Protein AF-A0A140KZJ3-F1 (afdb_monomer)

Foldseek 3Di:
DKWKDDDDLVVDDPVLNVVLVVLVVVLVVPQPFDKDKDKDKAQDPCVVVLVVLLVVLVVCCVVPVVVSVVSVVVSVVVVVVCVVPRDIDIIMDMDTDDDLVVVVVVVVVPDDPPPVVCVVVVVPDDDPPDDPVRSVVSRVVSVVVSQVSNQVSCVVSVMHMDDDDPVRVVVVVVSVVVVVVVVVDDVVNCVVVCVPPPDPDDCVVVVVVVVVVVVVVVVVVVVVVVVVVVPPPPPVVVVVVVVVVVVVPPDDD

Secondary structure (DSSP, 8-state):
-EEEE---GGGS-HHHHHHHHHHHHHHHHT--SEEEEEEEEEE---HHHHHHHHHHHHHHHHH-HHHHHHHHHHHHHHHHHHHHHTPEEEEEEEEEE--HHHHHHHHHH---S-HHHHHHHTTT-S-----HHHHHHHHHHHHHHHHHHHHHHHHHTT-EEEEPPHHHHHHHHHHHHHHHHHHH--HHHHHHTTTT-SS---THHHHHHHHHHHHHHHHHHHHHHHHHTTSSTTTHHHHHHHHHHHTTSS---

pLDDT: mean 75.14, std 16.47, range [40.12, 95.06]

Solvent-accessible surface area (backbone atoms only — not comparable to full-atom values): 14775 Å² total; per-residue (Å²): 86,31,43,44,48,84,56,74,59,88,80,49,54,74,67,57,44,52,52,35,53,49,46,44,48,57,41,59,74,68,50,92,57,52,70,47,84,46,78,47,77,39,79,60,80,55,62,67,59,52,52,53,52,51,55,59,40,62,66,31,45,84,80,38,56,76,57,27,56,53,52,50,52,51,50,54,50,50,51,50,56,44,70,75,62,63,52,65,42,76,48,35,35,42,41,72,46,78,58,44,67,60,50,51,52,52,58,68,66,68,65,62,102,41,77,73,56,49,62,53,53,70,75,71,59,84,72,82,72,69,50,74,70,52,38,50,52,49,40,51,52,51,52,51,51,49,49,52,52,48,33,56,32,36,45,74,48,58,24,50,50,42,78,54,54,74,67,57,50,50,51,49,50,52,54,50,50,54,57,58,48,58,72,73,51,48,69,68,57,39,54,73,68,44,76,76,51,91,59,87,76,68,63,64,59,61,55,46,52,54,49,49,54,51,49,54,53,52,54,50,56,57,54,53,59,58,57,61,70,73,62,65,77,72,62,63,67,58,58,63,59,54,62,62,61,62,75,71,74,79,77,84,134

Sequence (253 aa):
MLEVIPTSLGLKNVNEQAIVWEEYRNTIDSINVDWSKIIQTRLMNISEHIEEQRRYIEELKEKHPKFYDFAKQTIDN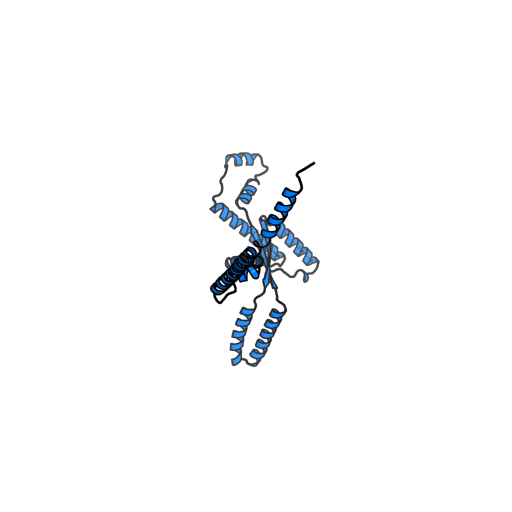LQNEYQEKGKRDRKYFIILKIDAEEYHALESNFNVDNPFVGAVASNIGKSNKLNDDELYNLAITELDNAQNLLIAGLQRCGIIARPCNKLEVLDYINNTINRDLAQIQSIDLMNKAGVFNFVPVSQTVDLFLAKEIILDVMKKEEIDLQNDFLYEDEENESEINAAKTEAAAGGVN

Mean predicted aligned error: 18.36 Å

InterPro domains:
  IPR058596 TraC-like domain [PF26593] (1-153)

Structure (mmCIF, N/CA/C/O backbone):
data_AF-A0A140KZJ3-F1
#
_entry.id   AF-A0A140KZJ3-F1
#
loop_
_atom_site.group_PDB
_atom_site.id
_atom_site.type_symbol
_atom_site.label_atom_id
_atom_site.label_alt_id
_atom_site.label_comp_id
_atom_site.label_asym_id
_atom_site.label_entity_id
_atom_site.label_seq_id
_atom_site.pdbx_PDB_ins_code
_atom_site.Cartn_x
_atom_site.Cartn_y
_atom_site.Cartn_z
_atom_site.occupancy
_atom_site.B_iso_or_equiv
_atom_site.auth_seq_id
_atom_site.auth_comp_id
_atom_site.auth_asym_id
_atom_site.auth_atom_id
_atom_site.pdbx_PDB_model_num
ATOM 1 N N . MET A 1 1 ? -3.220 6.489 5.914 1.00 91.50 1 MET A N 1
ATOM 2 C CA . MET A 1 1 ? -3.027 5.383 4.936 1.00 91.50 1 MET A CA 1
ATOM 3 C C . MET A 1 1 ? -1.566 5.360 4.527 1.00 91.50 1 MET A C 1
ATOM 5 O O . MET A 1 1 ? -1.003 6.426 4.308 1.00 91.50 1 MET A O 1
ATOM 9 N N . LEU A 1 2 ? -0.966 4.177 4.431 1.00 94.06 2 LEU A N 1
ATOM 10 C CA . LEU A 1 2 ? 0.445 3.986 4.096 1.00 94.06 2 LEU A CA 1
ATOM 11 C C . LEU A 1 2 ? 0.587 3.256 2.758 1.00 94.06 2 LEU A C 1
ATOM 13 O O . LEU A 1 2 ? -0.064 2.230 2.566 1.00 94.06 2 LEU A O 1
ATOM 17 N N . GLU A 1 3 ? 1.453 3.743 1.866 1.00 93.94 3 GLU A N 1
ATOM 18 C CA . GLU A 1 3 ? 1.924 2.973 0.705 1.00 93.94 3 GLU A CA 1
ATOM 19 C C . GLU A 1 3 ? 3.192 2.221 1.110 1.00 93.94 3 GLU A C 1
ATOM 21 O O . GLU A 1 3 ? 4.093 2.788 1.733 1.00 93.94 3 GLU A O 1
ATOM 26 N N . VAL A 1 4 ? 3.244 0.938 0.764 1.00 93.31 4 VAL A N 1
ATOM 27 C CA . VAL A 1 4 ? 4.324 0.024 1.123 1.00 93.31 4 VAL A CA 1
ATOM 28 C C . VAL A 1 4 ? 5.018 -0.464 -0.142 1.00 93.31 4 VAL A C 1
ATOM 30 O O . VAL A 1 4 ? 4.387 -0.985 -1.062 1.00 93.31 4 VAL A O 1
ATOM 33 N N . ILE A 1 5 ? 6.339 -0.336 -0.165 1.00 91.31 5 ILE A N 1
ATOM 34 C CA . ILE A 1 5 ? 7.206 -0.874 -1.207 1.00 91.31 5 ILE A CA 1
ATOM 35 C C . ILE A 1 5 ? 7.888 -2.114 -0.619 1.00 91.31 5 ILE A C 1
ATOM 37 O O . ILE A 1 5 ? 8.718 -1.989 0.290 1.00 91.31 5 ILE A O 1
ATOM 41 N N . PRO A 1 6 ? 7.515 -3.323 -1.076 1.00 86.75 6 PRO A N 1
ATOM 42 C CA . PRO A 1 6 ? 8.061 -4.551 -0.529 1.00 86.75 6 PRO A CA 1
ATOM 43 C C . PRO A 1 6 ? 9.530 -4.707 -0.916 1.00 86.75 6 PRO A C 1
ATOM 45 O O . PRO A 1 6 ? 9.943 -4.351 -2.019 1.00 86.75 6 PRO A O 1
ATOM 48 N N . THR A 1 7 ? 10.295 -5.333 -0.029 1.00 87.00 7 THR A N 1
ATOM 49 C CA . THR A 1 7 ? 11.666 -5.754 -0.322 1.00 87.00 7 THR A CA 1
ATOM 50 C C . THR A 1 7 ? 11.704 -7.217 -0.732 1.00 87.00 7 THR A C 1
ATOM 52 O O . THR A 1 7 ? 10.948 -8.050 -0.230 1.00 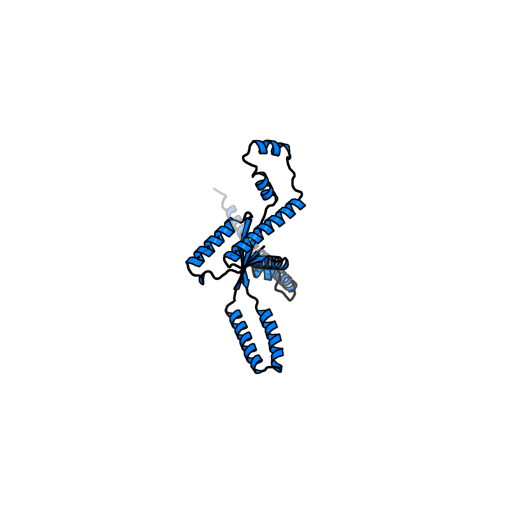87.00 7 THR A O 1
ATOM 55 N N . SER A 1 8 ? 12.607 -7.540 -1.657 1.00 85.25 8 SER A N 1
ATOM 56 C CA . SER A 1 8 ? 12.814 -8.894 -2.167 1.00 85.25 8 SER A CA 1
ATOM 57 C C . SER A 1 8 ? 13.398 -9.815 -1.092 1.00 85.25 8 SER A C 1
ATOM 59 O O . SER A 1 8 ? 14.612 -9.983 -0.993 1.00 85.25 8 SER A O 1
ATOM 61 N N . LEU A 1 9 ? 12.527 -10.451 -0.304 1.00 85.38 9 LEU A N 1
ATOM 62 C CA . LEU A 1 9 ? 12.920 -11.453 0.697 1.00 85.38 9 LEU A CA 1
ATOM 63 C C . LEU A 1 9 ? 13.665 -12.641 0.072 1.00 85.38 9 LEU A C 1
ATOM 65 O O . LEU A 1 9 ? 14.603 -13.152 0.670 1.00 85.38 9 LEU A O 1
ATOM 69 N N . GLY A 1 10 ? 13.301 -13.036 -1.153 1.00 85.81 10 GLY A N 1
ATOM 70 C CA . GLY A 1 10 ? 13.913 -14.175 -1.846 1.00 85.81 10 GLY A CA 1
ATOM 71 C C . GLY A 1 10 ? 15.391 -13.997 -2.210 1.00 85.81 10 GLY A C 1
ATOM 72 O O . GLY A 1 10 ? 16.045 -14.974 -2.552 1.00 85.81 10 GLY A O 1
ATOM 73 N N . LEU A 1 11 ? 15.923 -12.773 -2.129 1.00 87.25 11 LEU A N 1
ATOM 74 C CA . LEU A 1 11 ? 17.344 -12.490 -2.359 1.00 87.25 11 LEU A CA 1
ATOM 75 C C . LEU A 1 11 ? 18.172 -12.502 -1.062 1.00 87.25 11 LEU A C 1
ATOM 77 O O . LEU A 1 11 ? 19.396 -12.420 -1.126 1.00 87.25 11 LEU A O 1
ATOM 81 N N . LYS A 1 12 ? 17.520 -12.582 0.105 1.00 88.75 12 LYS A N 1
ATOM 82 C CA . LYS A 1 12 ? 18.169 -12.619 1.423 1.00 88.75 12 LYS A CA 1
ATOM 83 C C . LYS A 1 12 ? 18.507 -14.050 1.824 1.00 88.75 12 LYS A C 1
ATOM 85 O O . LYS A 1 12 ? 17.829 -14.989 1.403 1.00 88.75 12 LYS A O 1
ATOM 90 N N . ASN A 1 13 ? 19.523 -14.222 2.667 1.00 93.44 13 ASN A N 1
ATOM 91 C CA . ASN A 1 13 ? 19.858 -15.545 3.203 1.00 93.44 13 ASN A CA 1
ATOM 92 C C . ASN A 1 13 ? 18.793 -16.028 4.220 1.00 93.44 13 ASN A C 1
ATOM 94 O O . ASN A 1 13 ? 17.994 -15.238 4.716 1.00 93.44 13 ASN A O 1
ATOM 98 N N . VAL A 1 14 ? 18.773 -17.325 4.552 1.00 93.81 14 VAL A N 1
ATOM 99 C CA . VAL A 1 14 ? 17.742 -17.914 5.439 1.00 93.81 14 VAL A CA 1
ATOM 100 C C . VAL A 1 14 ? 17.722 -17.271 6.836 1.00 93.81 14 VAL A C 1
ATOM 102 O O . VAL A 1 14 ? 16.649 -17.040 7.389 1.00 93.81 14 VAL A O 1
ATOM 105 N N . ASN A 1 15 ? 18.887 -16.926 7.390 1.00 92.88 15 ASN A N 1
ATOM 106 C CA . ASN A 1 15 ? 18.983 -16.292 8.709 1.00 92.88 15 ASN A CA 1
ATOM 107 C C . ASN A 1 15 ? 18.452 -14.850 8.681 1.00 92.88 15 ASN A C 1
ATOM 109 O O . ASN A 1 15 ? 17.713 -14.439 9.568 1.00 92.88 15 ASN A O 1
ATOM 113 N N . GLU A 1 16 ? 18.776 -14.091 7.636 1.00 89.69 16 GLU A N 1
ATOM 114 C CA . GLU A 1 16 ? 18.254 -12.745 7.396 1.00 89.69 16 GLU A CA 1
ATOM 115 C C . GLU A 1 16 ? 16.741 -12.768 7.197 1.00 89.69 16 GLU A C 1
ATOM 117 O O . GLU A 1 16 ? 16.046 -11.898 7.713 1.00 89.69 16 GLU A O 1
ATOM 122 N N . GLN A 1 17 ? 16.215 -13.759 6.475 1.00 91.88 17 GLN A N 1
ATOM 123 C CA . GLN A 1 17 ? 14.773 -13.930 6.317 1.00 91.88 17 GLN A CA 1
ATOM 124 C C . GLN A 1 17 ? 14.090 -14.176 7.668 1.00 91.88 17 GLN A C 1
ATOM 126 O O . GLN A 1 17 ? 13.051 -13.573 7.930 1.00 91.88 17 GLN A O 1
ATOM 131 N N . ALA A 1 18 ? 14.677 -15.008 8.536 1.00 92.50 18 ALA A N 1
ATOM 132 C CA . ALA A 1 18 ? 14.143 -15.268 9.871 1.00 92.50 18 ALA A CA 1
ATOM 133 C C . ALA A 1 18 ? 14.115 -14.000 10.740 1.00 92.50 18 ALA A C 1
ATOM 135 O O . ALA A 1 18 ? 13.074 -13.691 11.315 1.00 92.50 18 ALA A O 1
ATOM 136 N N . ILE A 1 19 ? 15.211 -13.231 10.757 1.00 91.94 19 ILE A N 1
ATOM 137 C CA . ILE A 1 19 ? 15.307 -11.962 11.499 1.00 91.94 19 ILE A CA 1
ATOM 138 C C . ILE A 1 19 ? 14.280 -10.952 10.981 1.00 91.94 19 ILE A C 1
ATOM 140 O O . ILE A 1 19 ? 13.542 -10.356 11.759 1.00 91.94 19 ILE A O 1
ATOM 144 N N . VAL A 1 20 ? 14.183 -10.783 9.658 1.00 91.25 20 VAL A N 1
ATOM 145 C CA . VAL A 1 20 ? 13.202 -9.866 9.057 1.00 91.25 20 VAL A CA 1
ATOM 146 C C . VAL A 1 20 ? 11.775 -10.285 9.414 1.00 91.25 20 VAL A C 1
ATOM 148 O O . VAL A 1 20 ? 10.925 -9.433 9.654 1.00 91.25 20 VAL A O 1
ATOM 151 N N . TRP A 1 21 ? 11.498 -11.587 9.471 1.00 91.56 21 TRP A N 1
ATOM 152 C CA . TRP A 1 21 ? 10.178 -12.098 9.823 1.00 91.56 21 TRP A CA 1
ATOM 153 C C . TRP A 1 21 ? 9.831 -11.919 11.307 1.00 91.56 21 TRP A C 1
ATOM 155 O O . TRP A 1 21 ? 8.665 -11.704 11.644 1.00 91.56 21 TRP A O 1
ATOM 165 N N . GLU A 1 22 ? 10.821 -12.007 12.191 1.00 93.00 22 GLU A N 1
ATOM 166 C CA . GLU A 1 22 ? 10.674 -11.713 13.617 1.00 93.00 22 GLU A CA 1
ATOM 167 C C . GLU A 1 22 ? 10.419 -10.220 13.852 1.00 93.00 22 GLU A C 1
ATOM 169 O O . GLU A 1 22 ? 9.410 -9.864 14.456 1.00 93.00 22 GLU A O 1
ATOM 174 N N . GLU A 1 23 ? 11.245 -9.343 13.274 1.00 92.00 23 GLU A N 1
ATOM 175 C CA . GLU A 1 23 ? 11.058 -7.886 13.336 1.00 92.00 23 GLU A CA 1
ATOM 176 C C . GLU A 1 23 ? 9.707 -7.452 12.765 1.00 92.00 23 GLU A C 1
ATOM 178 O O . GLU A 1 23 ? 9.033 -6.575 13.315 1.00 92.00 23 GLU A O 1
ATOM 183 N N . TYR A 1 24 ? 9.284 -8.091 11.673 1.00 92.44 24 TYR A N 1
ATOM 184 C CA . TYR A 1 24 ? 7.986 -7.838 11.073 1.00 92.44 24 TYR A CA 1
ATOM 185 C C . TYR A 1 24 ? 6.847 -8.199 12.027 1.00 92.44 24 TYR A C 1
ATOM 187 O O . TYR A 1 24 ? 5.939 -7.392 12.213 1.00 92.44 24 TYR A O 1
ATOM 195 N N . ARG A 1 25 ? 6.896 -9.382 12.655 1.00 92.38 25 ARG A N 1
ATOM 196 C CA . ARG A 1 25 ? 5.879 -9.807 13.628 1.00 92.38 25 ARG A CA 1
ATOM 197 C C . ARG A 1 25 ? 5.841 -8.891 14.842 1.00 92.38 25 ARG A C 1
ATOM 199 O O . ARG A 1 25 ? 4.780 -8.363 15.138 1.00 92.38 25 ARG A O 1
ATOM 206 N N . ASN A 1 26 ? 6.995 -8.598 15.435 1.00 93.31 26 ASN A N 1
ATOM 207 C CA . ASN A 1 26 ? 7.096 -7.684 16.572 1.00 93.31 26 ASN A CA 1
ATOM 208 C C . ASN A 1 26 ? 6.525 -6.298 16.240 1.00 93.31 26 ASN A C 1
ATOM 210 O O . ASN A 1 26 ? 5.805 -5.709 17.040 1.00 93.31 26 ASN A O 1
ATOM 214 N N . THR A 1 27 ? 6.809 -5.786 15.036 1.00 92.25 27 THR A N 1
ATOM 215 C CA . THR A 1 27 ? 6.220 -4.532 14.551 1.00 92.25 27 THR A CA 1
ATOM 216 C C . THR A 1 27 ? 4.700 -4.626 14.485 1.00 92.25 27 THR A C 1
ATOM 218 O O . THR A 1 27 ? 4.023 -3.750 15.009 1.00 92.25 27 THR A O 1
ATOM 221 N N . ILE A 1 28 ? 4.156 -5.671 13.857 1.00 90.75 28 ILE A N 1
ATOM 222 C CA . ILE A 1 28 ? 2.707 -5.842 13.719 1.00 90.75 28 ILE A CA 1
ATOM 223 C C . ILE A 1 28 ? 2.012 -5.988 15.078 1.00 90.75 28 ILE A C 1
ATOM 225 O O . ILE A 1 28 ? 0.978 -5.361 15.288 1.00 90.75 28 ILE A O 1
ATOM 229 N N . ASP A 1 29 ? 2.597 -6.753 15.996 1.00 90.06 29 ASP A N 1
ATOM 230 C CA . ASP A 1 29 ? 2.027 -7.014 17.321 1.00 90.06 29 ASP A CA 1
ATOM 231 C C . ASP A 1 29 ? 2.062 -5.772 18.229 1.00 90.06 29 ASP A C 1
ATOM 233 O O . ASP A 1 29 ? 1.315 -5.695 19.198 1.00 90.06 29 ASP A O 1
ATOM 237 N N . SER A 1 30 ? 2.903 -4.780 17.913 1.00 90.19 30 SER A N 1
ATOM 238 C CA . SER A 1 30 ? 2.984 -3.516 18.662 1.00 90.19 30 SER A CA 1
ATOM 239 C C . SER A 1 30 ? 1.948 -2.462 18.256 1.00 90.19 30 SER A C 1
ATOM 241 O O . SER A 1 30 ? 1.882 -1.398 18.870 1.00 90.19 30 SER A O 1
ATOM 243 N N . ILE A 1 31 ? 1.170 -2.713 17.202 1.00 89.31 31 ILE A N 1
ATOM 244 C CA . ILE A 1 31 ? 0.192 -1.753 16.690 1.00 89.31 31 ILE A CA 1
ATOM 245 C C . ILE A 1 31 ? -1.105 -1.908 17.478 1.00 89.31 31 ILE A C 1
ATOM 247 O O . ILE A 1 31 ? -1.776 -2.931 17.380 1.00 89.31 31 ILE A O 1
ATOM 251 N N . ASN A 1 32 ? -1.486 -0.856 18.199 1.00 85.75 32 ASN A N 1
ATOM 252 C CA . ASN A 1 32 ? -2.682 -0.846 19.050 1.00 85.75 32 ASN A CA 1
ATOM 253 C C . ASN A 1 32 ? -3.953 -0.364 18.328 1.00 85.75 32 ASN A C 1
ATOM 255 O O . ASN A 1 32 ? -4.980 -0.158 18.966 1.00 85.75 32 ASN A O 1
ATOM 259 N N . VAL A 1 33 ? -3.885 -0.152 17.012 1.00 89.00 33 VAL A N 1
ATOM 260 C CA . VAL A 1 33 ? -5.017 0.294 16.190 1.00 89.00 33 VAL A CA 1
ATOM 261 C C . VAL A 1 33 ? -5.402 -0.776 15.186 1.00 89.00 33 VAL A C 1
ATOM 263 O O . VAL A 1 33 ? -4.551 -1.527 14.700 1.00 89.00 33 VAL A O 1
ATOM 266 N N . ASP A 1 34 ? -6.674 -0.797 14.810 1.00 90.25 34 ASP A N 1
ATOM 267 C CA . ASP A 1 34 ? -7.144 -1.678 13.756 1.00 90.25 34 ASP A CA 1
ATOM 268 C C . ASP A 1 34 ? -6.484 -1.332 12.428 1.00 90.25 34 ASP A C 1
ATOM 270 O O . ASP A 1 34 ? -6.289 -0.171 12.055 1.00 90.25 34 ASP A O 1
ATOM 274 N N . TRP A 1 35 ? -6.144 -2.361 11.661 1.00 92.06 35 TRP A N 1
ATOM 275 C CA . TRP A 1 35 ? -5.460 -2.154 10.399 1.00 92.06 35 TRP A CA 1
ATOM 276 C C . TRP A 1 35 ? -5.805 -3.222 9.369 1.00 92.06 35 TRP A C 1
ATOM 278 O O . TRP A 1 35 ? -6.283 -4.316 9.662 1.00 92.06 35 TRP A O 1
ATOM 288 N N . SER A 1 36 ? -5.620 -2.884 8.099 1.00 92.62 36 SER A N 1
ATOM 289 C CA . SER A 1 36 ? -5.937 -3.763 6.976 1.00 92.62 36 SER A CA 1
ATOM 290 C C . SER A 1 36 ? -4.879 -3.644 5.888 1.00 92.62 36 SER A C 1
ATOM 292 O O . SER A 1 36 ? -4.433 -2.546 5.556 1.00 92.62 36 SER A O 1
ATOM 294 N N . LYS A 1 37 ? -4.496 -4.783 5.304 1.00 92.00 37 LYS A N 1
ATOM 295 C CA . LYS A 1 37 ? -3.585 -4.862 4.154 1.00 92.00 37 LYS A CA 1
ATOM 296 C C . LYS A 1 37 ? -4.390 -4.958 2.876 1.00 92.00 37 LYS A C 1
ATOM 298 O O . LYS A 1 37 ? -5.236 -5.839 2.752 1.00 92.00 37 LYS A O 1
ATOM 303 N N . ILE A 1 38 ? -4.078 -4.113 1.904 1.00 90.56 38 ILE A N 1
ATOM 304 C CA . ILE A 1 38 ? -4.717 -4.156 0.592 1.00 90.56 38 ILE A CA 1
ATOM 305 C C . ILE A 1 38 ? -3.651 -4.196 -0.490 1.00 90.56 38 ILE A C 1
ATOM 307 O O . ILE A 1 38 ? -2.700 -3.420 -0.481 1.00 90.56 38 ILE A O 1
ATOM 311 N N . ILE A 1 39 ? -3.833 -5.106 -1.443 1.00 88.94 39 ILE A N 1
ATOM 312 C CA . ILE A 1 39 ? -3.000 -5.205 -2.636 1.00 88.94 39 ILE A CA 1
ATOM 313 C C . ILE A 1 39 ? -3.851 -4.759 -3.814 1.00 88.94 39 ILE A C 1
ATOM 315 O O . ILE A 1 39 ? -4.870 -5.376 -4.130 1.00 88.94 39 ILE A O 1
ATOM 319 N N . GLN A 1 40 ? -3.430 -3.689 -4.474 1.00 85.25 40 GLN A N 1
ATOM 320 C CA . GLN A 1 40 ? -4.080 -3.196 -5.673 1.00 85.25 40 GLN A CA 1
ATOM 321 C C . GLN A 1 40 ? -3.227 -3.544 -6.883 1.00 85.25 40 GLN A C 1
ATOM 323 O O . GLN A 1 40 ? -2.116 -3.045 -7.048 1.00 85.25 40 GLN A O 1
ATOM 328 N N . THR A 1 41 ? -3.765 -4.405 -7.739 1.00 83.31 41 THR A N 1
ATOM 329 C CA . THR A 1 41 ? -3.149 -4.709 -9.028 1.00 83.31 41 THR A CA 1
ATOM 330 C C . THR A 1 41 ? -3.739 -3.779 -10.077 1.00 83.31 41 THR A C 1
ATOM 332 O O . THR A 1 41 ? -4.957 -3.740 -10.239 1.00 83.31 41 THR A O 1
ATOM 335 N N . ARG A 1 42 ? -2.888 -3.026 -10.772 1.00 76.88 42 ARG A N 1
ATOM 336 C CA . ARG A 1 42 ? -3.267 -2.105 -11.846 1.00 76.88 42 ARG A CA 1
ATOM 337 C C . ARG A 1 42 ? -2.635 -2.570 -13.153 1.00 76.88 42 ARG A C 1
ATOM 339 O O . ARG A 1 42 ? -1.549 -3.151 -13.155 1.00 76.88 42 ARG A O 1
ATOM 346 N N . LEU A 1 43 ? -3.308 -2.325 -14.272 1.00 72.69 43 LEU A N 1
ATOM 347 C CA . LEU A 1 43 ? -2.648 -2.412 -15.572 1.00 72.69 43 LEU A CA 1
ATOM 348 C C . LEU A 1 43 ? -1.724 -1.204 -15.694 1.00 72.69 43 LEU A C 1
ATOM 350 O O . LEU A 1 43 ? -2.152 -0.076 -15.456 1.00 72.69 43 LEU A O 1
ATOM 354 N N . MET A 1 44 ? -0.453 -1.443 -16.006 1.00 70.00 44 MET A N 1
ATOM 355 C CA . MET A 1 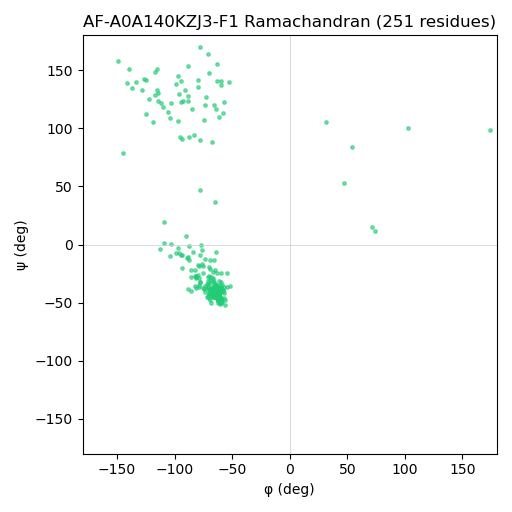44 ? 0.488 -0.349 -16.186 1.00 70.00 44 MET A CA 1
ATOM 356 C C . MET A 1 44 ? 0.200 0.319 -17.533 1.00 70.00 44 MET A C 1
ATOM 358 O O . MET A 1 44 ? 0.477 -0.259 -18.583 1.00 70.00 44 MET A O 1
ATOM 362 N N . ASN A 1 45 ? -0.379 1.521 -17.511 1.00 69.56 45 ASN A N 1
ATOM 363 C CA . ASN A 1 45 ? -0.535 2.316 -18.723 1.00 69.56 45 ASN A CA 1
ATOM 364 C C . ASN A 1 45 ? 0.769 3.069 -18.993 1.00 69.56 45 ASN A C 1
ATOM 366 O O . ASN A 1 45 ? 1.001 4.138 -18.440 1.00 69.56 45 ASN A O 1
ATOM 370 N N . ILE A 1 46 ? 1.632 2.492 -19.826 1.00 75.25 46 ILE A N 1
ATOM 371 C CA . ILE A 1 46 ? 2.886 3.142 -20.222 1.00 75.25 46 ILE A CA 1
ATOM 372 C C . ILE A 1 46 ? 2.731 4.060 -21.440 1.00 75.25 46 ILE A C 1
ATOM 374 O O . ILE A 1 46 ? 3.716 4.651 -21.875 1.00 75.25 46 ILE A O 1
ATOM 378 N N . SER A 1 47 ? 1.525 4.159 -22.008 1.00 79.31 47 SER A N 1
ATOM 379 C CA . SER A 1 47 ? 1.288 4.861 -23.275 1.00 79.31 47 SER A CA 1
ATOM 380 C C . SER A 1 47 ? 1.659 6.338 -23.169 1.00 79.31 47 SER A C 1
ATOM 382 O O . SER A 1 47 ? 2.376 6.841 -24.024 1.00 79.31 47 SER A O 1
ATOM 384 N N . GLU A 1 48 ? 1.277 6.997 -22.072 1.00 78.56 48 GLU A N 1
ATOM 385 C CA . GLU A 1 48 ? 1.614 8.405 -21.818 1.00 78.56 48 GLU A CA 1
ATOM 386 C C . GLU A 1 48 ? 3.130 8.623 -21.724 1.00 78.56 48 GLU A C 1
ATOM 388 O O . GLU A 1 48 ? 3.669 9.540 -22.341 1.00 78.56 48 GLU A O 1
ATOM 393 N N . 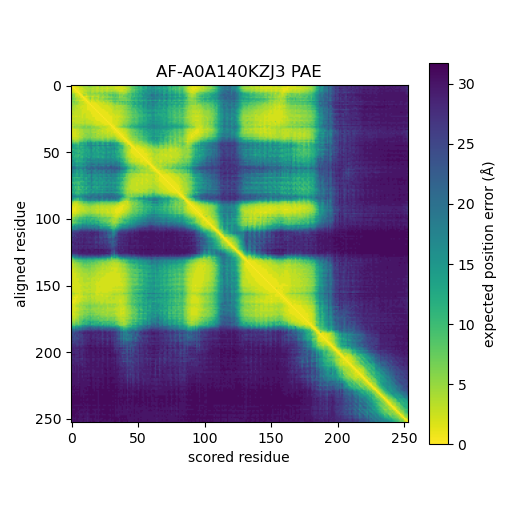HIS A 1 49 ? 3.843 7.737 -21.021 1.00 80.25 49 HIS A N 1
ATOM 394 C CA . HIS A 1 49 ? 5.298 7.821 -20.913 1.00 80.25 49 HIS A CA 1
ATOM 395 C C . HIS A 1 49 ? 5.986 7.556 -22.259 1.00 80.25 49 HIS A C 1
ATOM 397 O O . HIS A 1 49 ? 6.928 8.255 -22.618 1.00 80.25 49 HIS A O 1
ATOM 403 N N . ILE A 1 50 ? 5.502 6.585 -23.042 1.00 85.75 50 ILE A N 1
ATOM 404 C CA . ILE A 1 50 ? 5.996 6.354 -24.406 1.00 85.75 50 ILE A CA 1
ATOM 405 C C . ILE A 1 50 ? 5.795 7.604 -25.263 1.00 85.75 50 ILE A C 1
ATOM 407 O O . ILE A 1 50 ? 6.710 7.991 -25.987 1.00 85.75 50 ILE A O 1
ATOM 411 N N . GLU A 1 51 ? 4.620 8.227 -25.212 1.00 85.81 51 GLU A N 1
ATOM 412 C CA . GLU A 1 51 ? 4.318 9.426 -25.996 1.00 85.81 51 GLU A CA 1
ATOM 413 C C . GLU A 1 51 ? 5.216 10.604 -25.615 1.00 85.81 51 GLU A C 1
ATOM 415 O O . GLU A 1 51 ? 5.743 11.287 -26.496 1.00 85.81 51 GLU A O 1
ATOM 420 N N . GLU A 1 52 ? 5.448 10.813 -24.321 1.00 86.19 52 GLU A N 1
ATOM 421 C CA . GLU A 1 52 ? 6.377 11.824 -23.823 1.00 86.19 52 GLU A CA 1
ATOM 422 C C . GLU A 1 52 ? 7.807 11.562 -24.319 1.00 86.19 52 GLU A C 1
ATOM 424 O O . GLU A 1 52 ? 8.446 12.443 -24.898 1.00 86.19 52 GLU A O 1
ATOM 429 N N . GLN A 1 53 ? 8.297 10.329 -24.177 1.00 87.00 53 GLN A N 1
ATOM 430 C CA . GLN A 1 53 ? 9.632 9.951 -24.638 1.00 87.00 53 GLN A CA 1
ATOM 431 C C . GLN A 1 53 ? 9.763 10.054 -26.169 1.00 87.00 53 GLN A C 1
ATOM 433 O O . GLN A 1 53 ? 10.800 10.488 -26.669 1.00 87.00 53 GLN A O 1
ATOM 438 N N . ARG A 1 54 ? 8.704 9.752 -26.934 1.00 89.38 54 ARG A N 1
ATOM 439 C CA . ARG A 1 54 ? 8.668 9.969 -28.393 1.00 89.38 54 ARG A CA 1
ATOM 440 C C . ARG A 1 54 ? 8.850 11.446 -28.746 1.00 89.38 54 ARG A C 1
ATOM 442 O O . ARG A 1 54 ? 9.594 11.739 -29.679 1.00 89.38 54 ARG A O 1
ATOM 449 N N . ARG A 1 55 ? 8.228 12.371 -28.002 1.00 87.75 55 ARG A N 1
ATOM 450 C CA . ARG A 1 55 ? 8.419 13.820 -28.210 1.00 87.75 55 ARG A CA 1
ATOM 451 C C . ARG A 1 55 ? 9.873 14.230 -27.974 1.00 87.75 55 ARG A C 1
ATOM 453 O O . ARG A 1 55 ? 10.455 14.873 -28.842 1.00 87.75 55 ARG A O 1
ATOM 460 N N . TYR A 1 56 ? 10.478 13.785 -26.872 1.00 85.62 56 TYR A N 1
ATOM 461 C CA . TYR A 1 56 ? 11.890 14.063 -26.575 1.00 85.62 56 TYR A CA 1
ATOM 462 C C . TYR A 1 56 ? 12.849 13.501 -27.631 1.00 85.62 56 TYR A C 1
ATOM 464 O O . TYR A 1 56 ? 13.847 14.134 -27.975 1.00 85.62 56 TYR A O 1
ATOM 472 N N . ILE A 1 57 ? 12.554 12.322 -28.179 1.00 88.44 57 ILE A N 1
ATOM 473 C CA . ILE A 1 57 ? 13.370 11.732 -29.240 1.00 88.44 57 ILE A CA 1
ATOM 474 C C . ILE A 1 57 ? 13.265 12.529 -30.541 1.00 88.44 57 ILE A C 1
ATOM 476 O O . ILE A 1 57 ? 14.288 12.733 -31.189 1.00 88.44 57 ILE A O 1
ATOM 480 N N . GLU A 1 58 ? 12.087 13.020 -30.930 1.00 87.12 58 GLU A N 1
ATOM 481 C CA . GLU A 1 58 ? 11.969 13.850 -32.139 1.00 87.12 58 GLU A CA 1
ATOM 482 C C . GLU A 1 58 ? 12.826 15.126 -32.052 1.00 87.12 58 GLU A C 1
ATOM 484 O O . GLU A 1 58 ? 13.426 15.522 -33.050 1.00 87.12 58 GLU A O 1
ATOM 489 N N . GLU A 1 59 ? 13.014 15.702 -30.861 1.00 85.88 59 GLU A N 1
ATOM 490 C CA . GLU A 1 59 ? 13.945 16.824 -30.652 1.00 85.88 59 GLU A CA 1
ATOM 491 C C . GLU A 1 59 ? 15.429 16.428 -30.820 1.00 85.88 59 GLU A C 1
ATOM 493 O O . GLU A 1 59 ? 16.268 17.251 -31.204 1.00 85.88 59 GLU A O 1
ATOM 498 N N . LEU A 1 60 ? 15.781 15.162 -30.563 1.00 83.88 60 LEU A N 1
ATOM 499 C CA . LEU A 1 60 ? 17.141 14.632 -30.741 1.00 83.88 60 LEU A CA 1
ATOM 500 C C . LEU A 1 60 ? 17.494 14.364 -32.207 1.00 83.88 60 LEU A C 1
ATOM 502 O O . LEU A 1 60 ? 18.679 14.253 -32.533 1.00 83.88 60 LEU A O 1
ATOM 506 N N . LYS A 1 61 ? 16.497 14.296 -33.091 1.00 84.88 61 LYS A N 1
ATOM 507 C CA . LYS A 1 61 ? 16.665 13.994 -34.517 1.00 84.88 61 LYS A CA 1
ATOM 508 C C . LYS A 1 61 ? 17.594 14.973 -35.229 1.00 84.88 61 LYS A C 1
ATOM 510 O O . LYS A 1 61 ? 18.424 14.556 -36.033 1.00 84.88 61 LYS A O 1
ATOM 515 N N . GLU A 1 62 ? 17.484 16.260 -34.904 1.00 79.81 62 GLU A N 1
ATOM 516 C CA . GLU A 1 62 ? 18.306 17.313 -35.511 1.00 79.81 62 GLU A CA 1
ATOM 517 C C . GLU A 1 62 ? 19.715 17.382 -34.909 1.00 79.81 62 GLU A C 1
ATOM 519 O O . GLU A 1 62 ? 20.683 17.654 -35.617 1.00 79.81 62 GLU A O 1
ATOM 524 N N . LYS A 1 63 ? 19.852 17.115 -33.603 1.00 81.81 63 LYS A N 1
ATOM 525 C CA . LYS A 1 63 ? 21.116 17.293 -32.865 1.00 81.81 63 LYS A CA 1
ATOM 526 C C . LYS A 1 63 ? 22.016 16.057 -32.911 1.00 81.81 63 LYS A C 1
ATOM 528 O O . LYS A 1 63 ? 23.235 16.190 -33.008 1.00 81.81 63 LYS A O 1
ATOM 533 N N . HIS A 1 64 ? 21.438 14.856 -32.845 1.00 86.06 64 HIS A N 1
ATOM 534 C CA . HIS A 1 64 ? 22.174 13.594 -32.738 1.00 86.06 64 HIS A CA 1
ATOM 535 C C . HIS A 1 64 ? 21.482 12.439 -33.498 1.00 86.06 64 HIS A C 1
ATOM 537 O O . HIS A 1 64 ? 20.898 11.547 -32.878 1.00 86.06 64 HIS A O 1
ATOM 543 N N . PRO A 1 65 ? 21.624 12.364 -34.837 1.00 83.31 65 PRO A N 1
ATOM 544 C CA . PRO A 1 65 ? 20.892 11.402 -35.674 1.00 83.31 65 PRO A CA 1
ATOM 545 C C . PRO A 1 65 ? 21.143 9.927 -35.321 1.00 83.31 65 PRO A C 1
ATOM 547 O O . PRO A 1 65 ? 20.228 9.115 -35.321 1.00 83.31 65 PRO A O 1
ATOM 550 N N . LYS A 1 66 ? 22.378 9.568 -34.944 1.00 82.75 66 LYS A N 1
ATOM 551 C CA . LYS A 1 66 ? 22.712 8.186 -34.551 1.00 82.75 66 LYS A CA 1
ATOM 552 C C . LYS A 1 66 ? 22.080 7.769 -33.218 1.00 82.75 66 LYS A C 1
ATOM 554 O O . LYS A 1 66 ? 21.792 6.593 -33.023 1.00 82.75 66 LYS A O 1
ATOM 559 N N . PHE A 1 67 ? 21.885 8.718 -32.301 1.00 84.94 67 PHE A N 1
ATOM 560 C CA . PHE A 1 67 ? 21.199 8.460 -31.034 1.00 84.94 67 PHE A CA 1
ATOM 561 C C . PHE A 1 67 ? 19.684 8.404 -31.224 1.00 84.94 67 PHE A C 1
ATOM 563 O O . PHE A 1 67 ? 19.038 7.618 -30.541 1.00 84.94 67 PHE A O 1
ATOM 570 N N . TYR A 1 68 ? 19.136 9.173 -32.171 1.00 90.00 68 TYR A N 1
ATOM 571 C CA . TYR A 1 68 ? 17.722 9.116 -32.543 1.00 90.00 68 TYR A CA 1
ATOM 572 C C . TYR A 1 68 ? 17.301 7.702 -32.957 1.00 90.00 68 TYR A C 1
ATOM 574 O O . TYR A 1 68 ? 16.362 7.161 -32.378 1.00 90.00 68 TYR A O 1
ATOM 582 N N . ASP A 1 69 ? 18.027 7.074 -33.887 1.00 86.81 69 ASP A N 1
ATOM 583 C CA . ASP A 1 69 ? 17.679 5.732 -34.375 1.00 86.81 69 ASP A CA 1
ATOM 584 C C . ASP A 1 69 ? 17.714 4.685 -33.250 1.00 86.81 69 ASP A C 1
ATOM 586 O O . ASP A 1 69 ? 16.794 3.877 -33.110 1.00 86.81 69 ASP A O 1
ATOM 590 N N . PHE A 1 70 ? 18.740 4.741 -32.394 1.00 89.00 70 PHE A N 1
ATOM 591 C CA . PHE A 1 70 ? 18.873 3.842 -31.245 1.00 89.00 70 PHE A CA 1
ATOM 592 C C . PHE A 1 70 ? 17.774 4.061 -30.194 1.00 89.00 70 PHE A C 1
ATOM 594 O O . PHE A 1 70 ? 17.172 3.104 -29.696 1.00 89.00 70 PHE A O 1
ATOM 601 N N . ALA A 1 71 ? 17.489 5.318 -29.855 1.00 87.44 71 ALA A N 1
ATOM 602 C CA . ALA A 1 71 ? 16.466 5.662 -28.877 1.00 87.44 71 ALA A CA 1
ATOM 603 C C . ALA A 1 71 ? 15.070 5.270 -29.389 1.00 87.44 71 ALA A C 1
ATOM 605 O O . ALA A 1 71 ? 14.280 4.692 -28.644 1.00 87.44 71 ALA A O 1
ATOM 606 N N . LYS A 1 72 ? 14.792 5.495 -30.678 1.00 91.00 72 LYS A N 1
ATOM 607 C CA . LYS A 1 72 ? 13.543 5.091 -31.329 1.00 91.00 72 LYS A CA 1
ATOM 608 C C . LYS A 1 72 ? 13.348 3.578 -31.278 1.00 91.00 72 LYS A C 1
ATOM 610 O O . LYS A 1 72 ? 12.302 3.118 -30.828 1.00 91.00 72 LYS A O 1
ATOM 615 N N . GLN A 1 73 ? 14.375 2.808 -31.643 1.00 91.00 73 GLN A N 1
ATOM 616 C CA . GLN A 1 73 ? 14.336 1.347 -31.555 1.00 91.00 73 GLN A CA 1
ATOM 617 C C . GLN A 1 73 ? 14.098 0.866 -30.114 1.00 91.00 73 GLN A C 1
ATOM 619 O O . GLN A 1 73 ? 13.365 -0.095 -29.889 1.00 91.00 73 GLN A O 1
ATOM 624 N N . THR A 1 74 ? 14.684 1.550 -29.129 1.00 89.38 74 THR A N 1
ATOM 625 C CA . THR A 1 74 ? 14.492 1.233 -27.707 1.00 89.38 74 THR A CA 1
ATOM 626 C C . THR A 1 74 ? 13.049 1.477 -27.261 1.00 89.38 74 THR A C 1
ATOM 628 O O . THR A 1 74 ? 12.479 0.619 -26.590 1.00 89.38 74 THR A O 1
ATOM 631 N N . ILE A 1 75 ? 12.432 2.595 -27.662 1.00 90.19 75 ILE A N 1
ATOM 632 C CA . ILE A 1 75 ? 11.021 2.874 -27.356 1.00 90.19 75 ILE A CA 1
ATOM 633 C C . ILE A 1 75 ? 10.091 1.878 -28.042 1.00 90.19 75 ILE A C 1
ATOM 635 O O . ILE A 1 75 ? 9.171 1.379 -27.399 1.00 90.19 75 ILE A O 1
ATOM 639 N N . ASP A 1 76 ? 10.311 1.580 -29.323 1.00 88.94 76 ASP A N 1
ATOM 640 C CA . ASP A 1 76 ? 9.455 0.645 -30.057 1.00 88.94 76 ASP A CA 1
ATOM 641 C C . ASP A 1 76 ? 9.534 -0.763 -29.436 1.00 88.94 76 ASP A C 1
ATOM 643 O O . ASP A 1 76 ? 8.510 -1.415 -29.229 1.00 88.94 76 ASP A O 1
ATOM 647 N N . ASN A 1 77 ? 10.729 -1.201 -29.021 1.00 87.94 77 ASN A N 1
ATOM 648 C CA . ASN A 1 77 ? 10.899 -2.448 -28.273 1.00 87.94 77 ASN A CA 1
ATOM 649 C C . ASN A 1 77 ? 10.198 -2.413 -26.908 1.00 87.94 77 ASN A C 1
ATOM 651 O O . ASN A 1 77 ? 9.562 -3.395 -26.530 1.00 87.94 77 ASN A O 1
ATOM 655 N N . LEU A 1 78 ? 10.288 -1.295 -26.178 1.00 84.12 78 LEU A N 1
ATOM 656 C CA . LEU A 1 78 ? 9.597 -1.113 -24.900 1.00 84.12 78 LEU A CA 1
ATOM 657 C C . LEU A 1 78 ? 8.078 -1.209 -25.090 1.00 84.12 78 LEU A C 1
ATOM 659 O O . LEU A 1 78 ? 7.405 -1.927 -24.359 1.00 84.12 78 LEU A O 1
ATOM 663 N N . GLN A 1 79 ? 7.539 -0.538 -26.106 1.00 85.31 79 GLN A N 1
ATOM 664 C CA . GLN A 1 79 ? 6.119 -0.580 -26.430 1.00 85.31 79 GLN A CA 1
ATOM 665 C C . GLN A 1 79 ? 5.653 -2.001 -26.752 1.00 85.31 79 GLN A C 1
ATOM 667 O O . GLN A 1 79 ? 4.667 -2.457 -26.173 1.00 85.31 79 GLN A O 1
ATOM 672 N N . ASN A 1 80 ? 6.387 -2.714 -27.607 1.00 83.50 80 ASN A N 1
ATOM 673 C CA . ASN A 1 80 ? 6.058 -4.089 -27.979 1.00 83.50 80 ASN A CA 1
ATOM 674 C C . ASN A 1 80 ? 6.106 -5.024 -26.763 1.00 83.50 80 ASN A C 1
ATOM 676 O O . ASN A 1 80 ? 5.164 -5.775 -26.523 1.00 83.50 80 ASN A O 1
ATOM 680 N N . GLU A 1 81 ? 7.146 -4.927 -25.927 1.00 80.19 81 GLU A N 1
ATOM 681 C CA . GLU A 1 81 ? 7.279 -5.794 -24.751 1.00 80.19 81 GLU A CA 1
ATOM 682 C C . GLU A 1 81 ? 6.134 -5.591 -23.743 1.00 80.19 81 GLU A C 1
ATOM 684 O O . GLU A 1 81 ? 5.675 -6.540 -23.103 1.00 80.19 81 GLU A O 1
ATOM 689 N N . TYR A 1 82 ? 5.665 -4.353 -23.583 1.00 75.69 82 TYR A N 1
ATOM 690 C CA . TYR A 1 82 ? 4.571 -4.034 -22.668 1.00 75.69 82 TYR A CA 1
ATOM 691 C C . TYR A 1 82 ? 3.193 -4.381 -23.230 1.00 75.69 82 TYR A C 1
ATOM 693 O O . TYR A 1 82 ? 2.347 -4.848 -22.463 1.00 75.69 82 TYR A O 1
ATOM 701 N N . GLN A 1 83 ? 2.976 -4.200 -24.536 1.00 73.12 83 GLN A N 1
ATOM 702 C CA . GLN A 1 83 ? 1.740 -4.612 -25.205 1.00 73.12 83 GLN A CA 1
ATOM 703 C C . GLN A 1 83 ? 1.579 -6.138 -25.202 1.00 73.12 83 GLN A C 1
ATOM 705 O O . GLN A 1 83 ? 0.488 -6.631 -24.930 1.00 73.12 83 GLN A O 1
ATOM 710 N N . GLU A 1 84 ? 2.661 -6.892 -25.414 1.00 61.91 84 GLU A N 1
ATOM 711 C CA . GLU A 1 84 ? 2.616 -8.359 -25.436 1.00 61.91 84 GLU A CA 1
ATOM 712 C C . GLU A 1 84 ? 2.484 -8.984 -24.041 1.00 61.91 84 GLU A C 1
ATOM 714 O O . GLU A 1 84 ? 1.799 -9.994 -23.876 1.00 61.91 84 GLU A O 1
ATOM 719 N N . LYS A 1 85 ? 3.135 -8.411 -23.016 1.00 63.31 85 LYS A N 1
ATOM 720 C CA . LYS A 1 85 ? 3.214 -9.043 -21.684 1.00 63.31 85 LYS A CA 1
ATOM 721 C C . LYS A 1 85 ? 2.218 -8.511 -20.659 1.00 63.31 85 LYS A C 1
ATOM 723 O O . LYS A 1 85 ? 2.162 -9.066 -19.562 1.00 63.31 85 LYS A O 1
ATOM 728 N N . GLY A 1 86 ? 1.464 -7.451 -20.968 1.00 61.16 86 GLY A N 1
ATOM 729 C CA . GLY A 1 86 ? 0.442 -6.892 -20.076 1.00 61.16 86 GLY A CA 1
ATOM 730 C C . GLY A 1 86 ? 0.949 -6.708 -18.643 1.00 61.16 86 GLY A C 1
ATOM 731 O O . GLY A 1 86 ? 0.363 -7.255 -17.702 1.00 61.16 86 GLY A O 1
ATOM 732 N N . LYS A 1 87 ? 2.088 -6.016 -18.475 1.00 68.69 87 LYS A N 1
ATOM 733 C CA . LYS A 1 87 ? 2.744 -5.872 -17.166 1.00 68.69 87 LYS A CA 1
ATOM 734 C C . LYS A 1 87 ? 1.769 -5.240 -16.167 1.00 68.69 87 LYS A C 1
ATOM 736 O O . LYS A 1 87 ? 1.218 -4.160 -16.383 1.00 68.69 87 LYS A O 1
ATOM 741 N N . ARG A 1 88 ? 1.541 -5.959 -15.068 1.00 76.50 88 ARG A N 1
ATOM 742 C CA . ARG A 1 88 ? 0.672 -5.531 -13.972 1.00 76.50 88 ARG A CA 1
ATOM 743 C C . ARG A 1 88 ? 1.519 -4.855 -12.908 1.00 76.50 88 ARG A C 1
ATOM 745 O O . ARG A 1 88 ? 2.438 -5.478 -12.380 1.00 76.50 88 ARG A O 1
ATOM 752 N N . ASP A 1 89 ? 1.185 -3.616 -12.586 1.00 80.88 89 ASP A N 1
ATOM 753 C CA . ASP A 1 89 ? 1.737 -2.936 -11.424 1.00 80.88 89 ASP A CA 1
ATOM 754 C C . ASP A 1 89 ? 1.000 -3.404 -10.163 1.00 80.88 89 ASP A C 1
ATOM 756 O O . ASP A 1 89 ? -0.210 -3.649 -10.190 1.00 80.88 89 ASP A O 1
ATOM 760 N N . ARG A 1 90 ? 1.723 -3.570 -9.056 1.00 86.38 90 ARG A N 1
ATOM 761 C CA . ARG A 1 90 ? 1.150 -3.979 -7.769 1.00 86.38 90 ARG A CA 1
ATOM 762 C C . ARG A 1 90 ? 1.531 -2.955 -6.722 1.00 86.38 90 ARG A C 1
ATOM 764 O O . ARG A 1 90 ? 2.688 -2.884 -6.318 1.00 86.38 90 ARG A O 1
ATOM 771 N N . LYS A 1 91 ? 0.532 -2.228 -6.238 1.00 89.81 91 LYS A N 1
ATOM 772 C CA . LYS A 1 91 ? 0.671 -1.319 -5.104 1.00 89.81 91 LYS A CA 1
ATOM 773 C C . LYS A 1 91 ? 0.163 -1.987 -3.836 1.00 89.81 91 LYS A C 1
ATOM 775 O O . LYS A 1 91 ? -0.869 -2.662 -3.857 1.00 89.81 91 LYS A O 1
ATOM 780 N N . TYR A 1 92 ? 0.888 -1.799 -2.741 1.00 92.88 92 TYR A N 1
ATOM 781 C CA . TYR A 1 92 ? 0.563 -2.368 -1.439 1.00 92.88 92 TYR A CA 1
ATOM 782 C C . TYR A 1 92 ? 0.220 -1.229 -0.491 1.00 92.88 92 TYR A C 1
ATOM 784 O O . TYR A 1 92 ? 0.965 -0.257 -0.393 1.00 92.88 92 TYR A O 1
ATOM 792 N N . PHE A 1 93 ? -0.903 -1.355 0.202 1.00 94.31 93 PHE A N 1
ATOM 793 C CA . PHE A 1 93 ? -1.394 -0.342 1.121 1.00 94.31 93 PHE A CA 1
ATOM 794 C C . PHE A 1 93 ? -1.675 -0.946 2.491 1.00 94.31 93 PHE A C 1
ATOM 796 O O . PHE A 1 93 ? -2.178 -2.068 2.597 1.00 94.31 93 PHE A O 1
ATOM 803 N N . ILE A 1 94 ? -1.380 -0.174 3.534 1.00 94.25 94 ILE A N 1
ATOM 804 C CA . ILE A 1 94 ? -1.854 -0.423 4.895 1.00 94.25 94 ILE A CA 1
ATOM 805 C C . ILE A 1 94 ? -2.833 0.695 5.255 1.00 94.25 94 ILE A C 1
ATOM 807 O O . ILE A 1 94 ? -2.501 1.885 5.205 1.00 94.25 94 ILE A O 1
ATOM 811 N N . ILE A 1 95 ? -4.059 0.310 5.595 1.00 93.94 95 ILE A N 1
ATOM 812 C CA . ILE A 1 95 ? -5.101 1.219 6.070 1.00 93.94 95 ILE A CA 1
ATOM 813 C C . ILE A 1 95 ? -5.198 1.053 7.576 1.00 93.94 95 ILE A C 1
ATOM 815 O O . ILE A 1 95 ? -5.454 -0.053 8.036 1.00 93.94 95 ILE A O 1
ATOM 819 N N . LEU A 1 96 ? -4.996 2.146 8.304 1.00 93.31 96 LEU A N 1
ATOM 820 C CA . LEU A 1 96 ? -5.197 2.230 9.746 1.00 93.31 96 LEU A CA 1
ATOM 821 C C . LEU A 1 96 ? -6.605 2.759 10.011 1.00 93.31 96 LEU A C 1
ATOM 823 O O . LEU A 1 96 ? -7.082 3.629 9.276 1.00 93.31 96 LEU A O 1
ATOM 827 N N . LYS A 1 97 ? -7.258 2.208 11.027 1.00 92.69 97 LYS A N 1
ATOM 828 C CA . LYS A 1 97 ? -8.604 2.546 11.470 1.00 92.69 97 LYS A CA 1
ATOM 829 C C . LYS A 1 97 ? -8.575 2.692 12.983 1.00 92.69 97 LYS A C 1
ATOM 831 O O . LYS A 1 97 ? -7.925 1.914 13.670 1.00 92.69 97 LYS A O 1
ATOM 836 N N . ILE A 1 98 ? -9.289 3.686 13.477 1.00 90.88 98 ILE A N 1
ATOM 837 C CA . ILE A 1 98 ? -9.504 3.873 14.901 1.00 90.88 98 ILE A CA 1
ATOM 838 C C . ILE A 1 98 ? -10.968 4.226 15.105 1.00 90.88 98 ILE A C 1
ATOM 840 O O . ILE A 1 98 ? -11.520 5.039 14.359 1.00 90.88 98 ILE A O 1
ATOM 844 N N . ASP A 1 99 ? -11.582 3.594 16.094 1.00 87.50 99 ASP A N 1
ATOM 845 C CA . ASP A 1 99 ? -12.821 4.069 16.687 1.00 87.50 99 ASP A CA 1
ATOM 846 C C . ASP A 1 99 ? -12.437 4.849 17.950 1.00 87.50 99 ASP A C 1
ATOM 848 O O . ASP A 1 99 ? -11.973 4.278 18.937 1.00 87.50 99 ASP A O 1
ATOM 852 N N . ALA A 1 100 ? -12.537 6.178 17.884 1.00 83.44 100 ALA A N 1
ATOM 853 C CA . ALA A 1 100 ? -12.094 7.058 18.962 1.00 83.44 100 ALA A CA 1
ATOM 854 C C . ALA A 1 100 ? -12.941 6.899 20.232 1.00 83.44 100 ALA A C 1
ATOM 856 O O . ALA A 1 100 ? -12.427 7.078 21.338 1.00 83.44 100 ALA A O 1
ATOM 857 N N . GLU A 1 101 ? -14.224 6.557 20.085 1.00 82.56 101 GLU A N 1
ATOM 858 C CA . GLU A 1 101 ? -15.120 6.347 21.220 1.00 82.56 101 GLU A CA 1
ATOM 859 C C . GLU A 1 101 ? -14.768 5.047 21.943 1.00 82.56 101 GLU A C 1
ATOM 861 O O . GLU A 1 101 ? -14.651 5.031 23.172 1.00 82.56 101 GLU A O 1
ATOM 866 N N . GLU A 1 102 ? -14.542 3.974 21.181 1.00 80.25 102 GLU A N 1
ATOM 867 C CA . GLU A 1 102 ? -14.113 2.683 21.721 1.00 80.25 102 GLU A CA 1
ATOM 868 C C . GLU A 1 102 ? -12.727 2.781 22.370 1.00 80.25 102 GLU A C 1
ATOM 870 O O . GLU A 1 102 ? -12.530 2.298 23.487 1.00 80.25 102 GLU A O 1
ATOM 875 N N . TYR A 1 103 ? -11.785 3.468 21.718 1.00 76.69 103 TYR A N 1
ATOM 876 C CA . TYR A 1 103 ? -10.430 3.658 22.231 1.00 76.69 103 TYR A CA 1
ATOM 877 C C . TYR A 1 103 ? -10.423 4.435 23.558 1.00 76.69 103 TYR A C 1
ATOM 879 O O . TYR A 1 103 ? -9.818 3.996 24.537 1.00 76.69 103 TYR A O 1
ATOM 887 N N . HIS A 1 104 ? -11.174 5.538 23.641 1.00 75.12 104 HIS A N 1
ATOM 888 C CA . HIS A 1 104 ? -11.332 6.290 24.889 1.00 75.12 104 HIS A CA 1
ATOM 889 C C . HIS A 1 104 ? -12.005 5.450 25.991 1.00 75.12 104 HIS A C 1
ATOM 891 O O . HIS A 1 104 ? -11.613 5.507 27.160 1.00 75.12 104 HIS A O 1
ATOM 897 N N . ALA A 1 105 ? -13.006 4.635 25.641 1.00 72.12 105 ALA A N 1
ATOM 898 C CA . ALA A 1 105 ? -13.652 3.737 26.594 1.00 72.12 105 ALA A CA 1
ATOM 899 C C . ALA A 1 105 ? -12.682 2.666 27.131 1.00 72.12 105 ALA A C 1
ATOM 901 O O . ALA A 1 105 ? -12.681 2.392 28.333 1.00 72.12 105 ALA A O 1
ATOM 902 N N . LEU A 1 106 ? -11.825 2.102 26.276 1.00 69.88 106 LEU A N 1
ATOM 903 C CA . LEU A 1 106 ? -10.782 1.142 26.653 1.00 69.88 106 LEU A CA 1
ATOM 904 C C . LEU A 1 106 ? -9.735 1.755 27.592 1.00 69.88 106 LEU A C 1
ATOM 906 O O . LEU A 1 106 ? -9.432 1.148 28.621 1.00 69.88 106 LEU A O 1
ATOM 910 N N . GLU A 1 107 ? -9.243 2.965 27.309 1.00 65.81 107 GLU A N 1
ATOM 911 C CA . GLU A 1 107 ? -8.314 3.664 28.210 1.00 65.81 107 GLU A CA 1
ATOM 912 C C . GLU A 1 107 ? -8.957 3.975 29.566 1.00 65.81 107 GLU A C 1
ATOM 914 O O . GLU A 1 107 ? -8.339 3.772 30.612 1.00 65.81 107 GLU A O 1
ATOM 919 N N . SER A 1 108 ? -10.230 4.383 29.576 1.00 60.31 108 SER A N 1
ATOM 920 C CA . SER A 1 108 ? -10.961 4.649 30.822 1.00 60.31 108 SER A CA 1
ATOM 921 C C . SER A 1 108 ? -11.205 3.391 31.673 1.00 60.31 108 SER A C 1
ATOM 923 O O . SER A 1 108 ? -11.353 3.488 32.894 1.00 60.31 108 SER A O 1
ATOM 925 N N . ASN A 1 109 ? -11.203 2.210 31.043 1.00 54.41 109 ASN A N 1
ATOM 926 C CA . ASN A 1 109 ? -11.336 0.908 31.698 1.00 54.41 109 ASN A CA 1
ATOM 927 C C . ASN A 1 109 ? -9.995 0.320 32.160 1.00 54.41 109 ASN A C 1
ATOM 929 O O . ASN A 1 109 ? -9.994 -0.594 32.984 1.00 54.41 109 ASN A O 1
ATOM 933 N N . PHE A 1 110 ? -8.856 0.864 31.717 1.00 54.31 110 PHE A N 1
ATOM 934 C CA . PHE A 1 110 ? -7.524 0.540 32.241 1.00 54.31 110 PHE A CA 1
ATOM 935 C C . PHE A 1 110 ? -7.271 1.259 33.584 1.00 54.31 110 PHE A C 1
ATOM 937 O O . PHE A 1 110 ? -6.241 1.888 33.827 1.00 54.31 110 PHE A O 1
ATOM 944 N N . ASN A 1 111 ? -8.256 1.194 34.481 1.00 46.97 111 ASN A N 1
ATOM 945 C CA . ASN A 1 111 ? -8.251 1.884 35.759 1.00 46.97 111 ASN A CA 1
ATOM 946 C C . ASN A 1 111 ? -7.690 0.957 36.850 1.00 46.97 111 ASN A C 1
ATOM 948 O O . ASN A 1 111 ? -8.412 0.175 37.456 1.00 46.97 111 ASN A O 1
ATOM 952 N N . VAL A 1 112 ? -6.370 1.049 37.038 1.00 48.81 112 VAL A N 1
ATOM 953 C CA . VAL A 1 112 ? -5.602 0.893 38.288 1.00 48.81 112 VAL A CA 1
ATOM 954 C C . VAL A 1 112 ? -6.176 -0.095 39.327 1.00 48.81 112 VAL A C 1
ATOM 956 O O . VAL A 1 112 ? -7.050 0.262 40.116 1.00 48.81 112 VAL A O 1
ATOM 959 N N . ASP A 1 113 ? -5.548 -1.274 39.456 1.00 48.06 113 ASP A N 1
ATOM 960 C CA . ASP A 1 113 ? -5.725 -2.267 40.543 1.00 48.06 113 ASP A CA 1
ATOM 961 C C . ASP A 1 113 ? -5.269 -1.758 41.937 1.00 48.06 113 ASP A C 1
ATOM 963 O O . ASP A 1 113 ? -4.701 -2.488 42.752 1.00 48.06 113 ASP A O 1
ATOM 967 N N . ASN A 1 114 ? -5.474 -0.476 42.242 1.00 54.16 114 ASN A N 1
ATOM 968 C CA . ASN A 1 114 ? -5.198 0.108 43.546 1.00 54.16 114 ASN A CA 1
ATOM 969 C C . ASN A 1 114 ? -6.507 0.652 44.151 1.00 54.16 114 ASN A C 1
ATOM 971 O O . ASN A 1 114 ? -6.978 1.721 43.742 1.00 54.16 114 ASN A O 1
ATOM 975 N N . PRO A 1 115 ? -7.088 -0.040 45.152 1.00 58.03 115 PRO A N 1
ATOM 976 C CA . PRO A 1 115 ? -8.385 0.290 45.756 1.00 58.03 115 PRO A CA 1
ATOM 977 C C . PRO A 1 115 ? -8.494 1.729 46.276 1.00 58.03 115 PRO A C 1
ATOM 979 O O . PRO A 1 115 ? -9.588 2.282 46.374 1.00 58.03 115 PRO A O 1
ATOM 982 N N . PHE A 1 116 ? -7.359 2.348 46.607 1.00 54.94 116 PHE A N 1
ATOM 983 C CA . PHE A 1 116 ? -7.299 3.704 47.146 1.00 54.94 116 PHE A CA 1
ATOM 984 C C . PHE A 1 116 ? -7.384 4.790 46.060 1.00 54.94 116 PHE A C 1
ATOM 986 O O . PHE A 1 116 ? -7.911 5.871 46.312 1.00 54.94 116 PHE A O 1
ATOM 993 N N . VAL A 1 117 ? -6.918 4.501 44.838 1.00 56.50 117 VAL A N 1
ATOM 994 C CA . VAL A 1 117 ? -7.010 5.416 43.684 1.00 56.50 117 VAL A CA 1
ATOM 995 C C . VAL A 1 117 ? -8.395 5.320 43.045 1.00 56.50 117 VAL A C 1
ATOM 997 O O . VAL A 1 117 ? -8.981 6.348 42.707 1.00 56.50 117 VAL A O 1
ATOM 1000 N N . GLY A 1 118 ? -8.973 4.114 42.995 1.00 53.06 118 GLY A N 1
ATOM 1001 C CA . GLY A 1 118 ? -10.332 3.887 42.496 1.00 53.06 118 GLY A CA 1
ATOM 1002 C C . GLY A 1 118 ? -11.404 4.691 43.242 1.00 53.06 118 GLY A C 1
ATOM 1003 O O . GLY A 1 118 ? -12.310 5.222 42.609 1.00 53.06 118 GLY A O 1
ATOM 1004 N N . ALA A 1 119 ? -11.262 4.873 44.561 1.00 56.50 119 ALA A N 1
ATOM 1005 C CA . ALA A 1 119 ? -12.201 5.645 45.387 1.00 56.50 119 ALA A CA 1
ATOM 1006 C C . ALA A 1 119 ? -12.080 7.177 45.224 1.00 56.50 119 ALA A C 1
ATOM 1008 O O . ALA A 1 119 ? -13.037 7.915 45.475 1.00 56.50 119 ALA A O 1
ATOM 1009 N N . VAL A 1 120 ? -10.907 7.668 44.809 1.00 54.62 120 VAL A N 1
ATOM 1010 C CA . VAL A 1 120 ? -10.676 9.094 44.520 1.00 54.62 120 VAL A CA 1
ATOM 1011 C C . VAL A 1 120 ? -11.088 9.413 43.079 1.00 54.62 120 VAL A C 1
ATOM 1013 O O . VAL A 1 120 ? -11.750 10.423 42.846 1.00 54.62 120 VAL A O 1
ATOM 1016 N N . ALA A 1 121 ? -10.801 8.517 42.1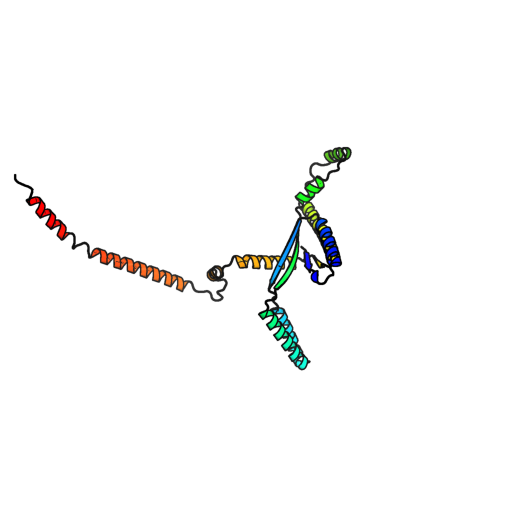30 1.00 53.75 121 ALA A N 1
ATOM 1017 C CA . ALA A 1 121 ? -11.213 8.636 40.731 1.00 53.75 121 ALA A CA 1
ATOM 1018 C C . ALA A 1 121 ? -12.739 8.525 40.554 1.00 53.75 121 ALA A C 1
ATOM 1020 O O . ALA A 1 121 ? -13.332 9.305 39.809 1.00 53.75 121 ALA A O 1
ATOM 1021 N N . SER A 1 122 ? -13.409 7.641 41.303 1.00 54.28 122 SER A N 1
ATOM 1022 C CA . SER A 1 122 ? -14.872 7.491 41.245 1.00 54.28 122 SER A CA 1
ATOM 1023 C C . SER A 1 122 ? -15.642 8.730 41.719 1.00 54.28 122 SER A C 1
ATOM 1025 O O . SER A 1 122 ? -16.803 8.904 41.352 1.00 54.28 122 SER A O 1
ATOM 1027 N N . ASN A 1 123 ? -15.007 9.593 42.521 1.00 52.94 123 ASN A N 1
ATOM 1028 C CA . ASN A 1 123 ? -15.592 10.838 43.025 1.00 52.94 123 ASN A CA 1
ATOM 1029 C C . ASN A 1 123 ? -15.217 12.080 42.196 1.00 52.94 123 ASN A C 1
ATOM 1031 O O . ASN A 1 123 ? -15.778 13.145 42.443 1.00 52.94 123 ASN A O 1
ATOM 1035 N N . ILE A 1 124 ? -14.305 11.963 41.222 1.00 50.88 124 ILE A N 1
ATOM 1036 C CA . ILE A 1 124 ? -13.784 13.102 40.444 1.00 50.88 124 ILE A CA 1
ATOM 1037 C C . ILE A 1 124 ? -14.349 13.216 39.023 1.00 50.88 124 ILE A C 1
ATOM 1039 O O . ILE A 1 124 ? -14.213 14.275 38.418 1.00 50.88 124 ILE A O 1
ATOM 1043 N N . GLY A 1 125 ? -15.081 12.236 38.489 1.00 42.47 125 GLY A N 1
ATOM 1044 C CA . GLY A 1 125 ? -15.749 12.498 37.213 1.00 42.47 125 GLY A CA 1
ATOM 1045 C C . GLY A 1 125 ? -16.451 11.320 36.580 1.00 42.47 125 GLY A C 1
ATOM 1046 O O . GLY A 1 125 ? -15.858 10.555 35.829 1.00 42.47 125 GLY A O 1
ATOM 1047 N N . LYS A 1 126 ? -17.766 11.254 36.776 1.00 49.06 126 LYS A N 1
ATOM 1048 C CA . LYS A 1 126 ? -18.642 10.704 35.744 1.00 49.06 126 LYS A CA 1
ATOM 1049 C C . LYS A 1 126 ? -18.545 11.621 34.520 1.00 49.06 126 LYS A C 1
ATOM 1051 O O . LYS A 1 126 ? -18.925 12.783 34.605 1.00 49.06 126 LYS A O 1
ATOM 1056 N N . SER A 1 127 ? -18.048 11.063 33.419 1.00 52.69 127 SER A N 1
ATOM 1057 C CA . SER A 1 127 ? -18.206 11.536 32.040 1.00 52.69 127 SER A CA 1
ATOM 1058 C C . SER A 1 127 ? -17.814 12.991 31.752 1.00 52.69 127 SER A C 1
ATOM 1060 O O . SER A 1 127 ? -18.685 13.840 31.566 1.00 52.69 127 SER A O 1
ATOM 1062 N N . ASN A 1 128 ? -16.529 13.244 31.512 1.00 58.00 128 ASN A N 1
ATOM 1063 C CA . ASN A 1 128 ? -16.230 14.121 30.383 1.00 58.00 128 ASN A CA 1
ATOM 1064 C C . ASN A 1 128 ? -16.382 13.254 29.135 1.00 58.00 128 ASN A C 1
ATOM 1066 O O . ASN A 1 128 ? -15.454 12.557 28.738 1.00 58.00 128 ASN A O 1
ATOM 1070 N N . LYS A 1 129 ? -17.597 13.216 28.570 1.00 67.25 129 LYS A N 1
ATOM 1071 C CA . LYS A 1 129 ? -17.717 12.855 27.157 1.00 67.25 129 LYS A CA 1
ATOM 1072 C C . LYS A 1 129 ? -16.865 13.880 26.423 1.00 67.25 129 LYS A C 1
ATOM 1074 O O . LYS A 1 129 ? -17.175 15.068 26.506 1.00 67.25 129 LYS A O 1
ATOM 1079 N N . LEU A 1 130 ? -15.773 13.420 25.825 1.00 71.44 130 LEU A N 1
ATOM 1080 C CA . LEU A 1 130 ? -14.960 14.257 24.960 1.00 71.44 130 LEU A CA 1
ATOM 1081 C C . LEU A 1 130 ? -15.876 14.882 23.906 1.00 71.44 130 LEU A C 1
ATOM 1083 O O . LEU A 1 130 ? -16.809 14.233 23.426 1.00 71.44 130 LEU A O 1
ATOM 1087 N N . ASN A 1 131 ? -15.645 16.155 23.600 1.00 84.44 131 ASN A N 1
ATOM 1088 C CA . ASN A 1 131 ? -16.327 16.796 22.482 1.00 84.44 131 ASN A CA 1
ATOM 1089 C C . ASN A 1 131 ? -15.924 16.094 21.170 1.00 84.44 131 ASN A C 1
ATOM 1091 O O . ASN A 1 131 ? -14.828 15.538 21.082 1.00 84.44 131 ASN A O 1
ATOM 1095 N N . ASP A 1 132 ? -16.759 16.168 20.135 1.00 86.62 132 ASP A N 1
ATOM 1096 C CA . ASP A 1 132 ? -16.477 15.560 18.826 1.00 86.62 132 ASP A CA 1
ATOM 1097 C C . ASP A 1 132 ? -15.119 16.035 18.268 1.00 86.62 132 ASP A C 1
ATOM 1099 O O . ASP A 1 132 ? -14.357 15.248 17.707 1.00 86.62 132 ASP A O 1
ATOM 1103 N N . ASP A 1 133 ? -14.761 17.302 18.507 1.00 88.38 133 ASP A N 1
ATOM 1104 C CA . ASP A 1 133 ? -13.459 17.868 18.131 1.00 88.38 133 ASP A CA 1
ATOM 1105 C C . ASP A 1 133 ? -12.284 17.239 18.904 1.00 88.38 133 ASP A C 1
ATOM 1107 O O . ASP A 1 133 ? -11.192 17.062 18.363 1.00 88.38 133 ASP A O 1
ATOM 1111 N N . GLU A 1 134 ? -12.480 16.901 20.179 1.00 86.94 134 GLU A N 1
ATOM 1112 C CA . GLU A 1 134 ? -11.453 16.264 21.009 1.00 86.94 134 GLU A CA 1
ATOM 1113 C C . GLU A 1 134 ? -11.263 14.800 20.609 1.00 86.94 134 GLU A C 1
ATOM 1115 O O . GLU A 1 134 ? -10.125 14.353 20.476 1.00 86.94 134 GLU A O 1
ATOM 1120 N N . LEU A 1 135 ? -12.359 14.084 20.331 1.00 87.38 135 LEU A N 1
ATOM 1121 C CA . LEU A 1 135 ? -12.324 12.727 19.778 1.00 87.38 135 LEU A CA 1
ATOM 1122 C C . LEU A 1 135 ? -11.631 12.697 18.415 1.00 87.38 135 LEU A C 1
ATOM 1124 O O . LEU A 1 135 ? -10.816 11.815 18.151 1.00 87.38 135 LEU A O 1
ATOM 1128 N N . TYR A 1 136 ? -11.906 13.684 17.563 1.00 88.50 136 TYR A N 1
ATOM 1129 C CA . TYR A 1 136 ? -11.252 13.813 16.267 1.00 88.50 136 TYR A CA 1
ATOM 1130 C C . TYR A 1 136 ? -9.739 14.044 16.401 1.00 88.50 136 TYR A C 1
ATOM 1132 O O . TYR A 1 136 ? -8.946 13.383 15.729 1.00 88.50 136 TYR A O 1
ATOM 1140 N N . ASN A 1 137 ? -9.315 14.939 17.297 1.00 90.44 137 ASN A N 1
ATOM 1141 C CA . ASN A 1 137 ? -7.893 15.196 17.541 1.00 90.44 137 ASN A CA 1
ATOM 1142 C C . ASN A 1 137 ? -7.178 13.992 18.174 1.00 90.44 137 ASN A C 1
ATOM 1144 O O . ASN A 1 137 ? -6.037 13.696 17.808 1.00 90.44 137 ASN A O 1
ATOM 1148 N N . LEU A 1 138 ? -7.850 13.275 19.081 1.00 89.44 138 LEU A N 1
ATOM 1149 C CA . LEU A 1 138 ? -7.367 12.013 19.641 1.00 89.44 138 LEU A CA 1
ATOM 1150 C C . LEU A 1 138 ? -7.158 10.976 18.532 1.00 89.44 138 LEU A C 1
ATOM 1152 O O . LEU A 1 138 ? -6.074 10.409 18.421 1.00 89.44 138 LEU A O 1
ATOM 1156 N N . ALA A 1 139 ? -8.152 10.799 17.656 1.00 90.06 139 ALA A N 1
ATOM 1157 C CA . ALA A 1 139 ? -8.070 9.880 16.527 1.00 90.06 139 ALA A CA 1
ATOM 1158 C C . ALA A 1 139 ? -6.879 10.193 15.615 1.00 90.06 139 ALA A C 1
ATOM 1160 O O . ALA A 1 139 ? -6.141 9.287 15.237 1.00 90.06 139 ALA A O 1
ATOM 1161 N N . ILE A 1 140 ? -6.666 11.470 15.276 1.00 92.06 140 ILE A N 1
ATOM 1162 C CA . ILE A 1 140 ? -5.514 11.889 14.465 1.00 92.06 140 ILE A CA 1
ATOM 1163 C C . ILE A 1 140 ? -4.203 11.545 15.166 1.00 92.06 140 ILE A C 1
ATOM 1165 O O . ILE A 1 140 ? -3.324 10.954 14.545 1.00 92.06 140 ILE A O 1
ATOM 1169 N N . THR A 1 141 ? -4.079 11.901 16.444 1.00 92.44 141 THR A N 1
ATOM 1170 C CA . THR A 1 141 ? -2.841 11.708 17.208 1.00 92.44 141 THR A CA 1
ATOM 1171 C C . THR A 1 141 ? -2.476 10.229 17.287 1.00 92.44 141 THR A C 1
ATOM 1173 O O . THR A 1 141 ? -1.337 9.856 17.008 1.00 92.44 141 THR A O 1
ATOM 1176 N N . GLU A 1 142 ? -3.450 9.370 17.580 1.00 90.94 142 GLU A N 1
ATOM 1177 C CA . GLU A 1 142 ? -3.222 7.929 17.661 1.00 90.94 142 GLU A CA 1
ATOM 1178 C C . GLU A 1 142 ? -2.946 7.293 16.299 1.00 90.94 142 GLU A C 1
ATOM 1180 O O . GLU A 1 142 ? -2.059 6.444 16.172 1.00 90.94 142 GLU A O 1
AT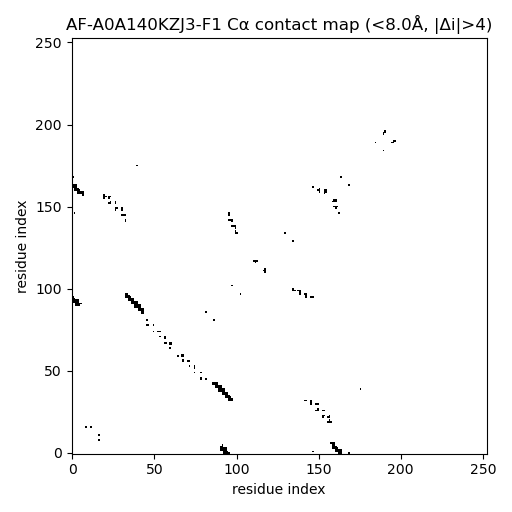OM 1185 N N . LEU A 1 143 ? -3.631 7.740 15.244 1.00 92.94 143 LEU A N 1
ATOM 1186 C CA . LEU A 1 143 ? -3.325 7.293 13.887 1.00 92.94 143 LEU A CA 1
ATOM 1187 C C . LEU A 1 143 ? -1.912 7.697 13.463 1.00 92.94 143 LEU A C 1
ATOM 1189 O O . LEU A 1 143 ? -1.216 6.877 12.863 1.00 92.94 143 LEU A O 1
ATOM 1193 N N . ASP A 1 144 ? -1.464 8.910 13.790 1.00 94.06 144 ASP A N 1
ATOM 1194 C CA . ASP A 1 144 ? -0.107 9.377 13.498 1.00 94.06 144 ASP A CA 1
ATOM 1195 C C . ASP A 1 144 ? 0.943 8.599 14.302 1.00 94.06 144 ASP A C 1
ATOM 1197 O O . ASP A 1 144 ? 1.972 8.192 13.751 1.00 94.06 144 ASP A O 1
ATOM 1201 N N . ASN A 1 145 ? 0.676 8.312 15.578 1.00 92.56 145 ASN A N 1
ATOM 1202 C CA . ASN A 1 145 ? 1.538 7.480 16.418 1.00 92.56 145 ASN A CA 1
ATOM 1203 C C . ASN A 1 145 ? 1.684 6.068 15.839 1.00 92.56 145 ASN A C 1
ATOM 1205 O O . ASN A 1 145 ? 2.805 5.599 15.606 1.00 92.56 145 ASN A O 1
ATOM 1209 N N . ALA A 1 146 ? 0.562 5.413 15.530 1.00 93.56 146 ALA A N 1
ATOM 1210 C CA . ALA A 1 146 ? 0.546 4.089 14.917 1.00 93.56 146 ALA A CA 1
ATOM 1211 C C . ALA A 1 146 ? 1.237 4.083 13.547 1.00 93.56 146 ALA A C 1
ATOM 1213 O O . ALA A 1 146 ? 1.982 3.157 13.220 1.00 93.56 146 ALA A O 1
ATOM 1214 N N . GLN A 1 147 ? 1.035 5.135 12.752 1.00 94.81 147 GLN A N 1
ATOM 1215 C CA . GLN A 1 147 ? 1.680 5.300 11.457 1.00 94.81 147 GLN A CA 1
ATOM 1216 C C . GLN A 1 147 ? 3.203 5.387 11.589 1.00 94.81 147 GLN A C 1
ATOM 1218 O O . GLN A 1 147 ? 3.921 4.698 10.863 1.00 94.81 147 GLN A O 1
ATOM 1223 N N . ASN A 1 148 ? 3.702 6.205 12.515 1.00 94.62 148 ASN A N 1
ATOM 1224 C CA . ASN A 1 148 ? 5.134 6.372 12.750 1.00 94.62 148 ASN A CA 1
ATOM 1225 C C . ASN A 1 148 ? 5.777 5.084 13.273 1.00 94.62 148 ASN A C 1
ATOM 1227 O O . ASN A 1 148 ? 6.856 4.704 12.808 1.00 94.62 148 ASN A O 1
ATOM 1231 N N . LEU A 1 149 ? 5.094 4.374 14.176 1.00 94.25 149 LEU A N 1
ATOM 1232 C CA . LEU A 1 149 ? 5.534 3.073 14.677 1.00 94.25 149 LEU A CA 1
ATOM 1233 C C . LEU A 1 149 ? 5.658 2.050 13.539 1.00 94.25 149 LEU A C 1
ATOM 1235 O O . LEU A 1 149 ? 6.686 1.378 13.412 1.00 94.25 149 LEU A O 1
ATOM 1239 N N . LEU A 1 150 ? 4.646 1.987 12.668 1.00 94.19 150 LEU A N 1
ATOM 1240 C CA . LEU A 1 150 ? 4.639 1.131 11.485 1.00 94.19 150 LEU A CA 1
ATOM 1241 C C . LEU A 1 150 ? 5.773 1.461 10.520 1.00 94.19 150 LEU A C 1
ATOM 1243 O O . LEU A 1 150 ? 6.480 0.555 10.087 1.00 94.19 150 LEU A O 1
ATOM 1247 N N . ILE A 1 151 ? 5.962 2.737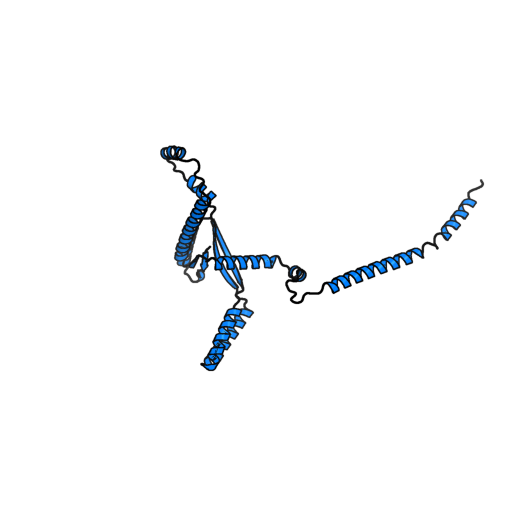 10.179 1.00 95.06 151 ILE A N 1
ATOM 1248 C CA . ILE A 1 151 ? 7.031 3.161 9.267 1.00 95.06 151 ILE A CA 1
ATOM 1249 C C . ILE A 1 151 ? 8.390 2.755 9.838 1.00 95.06 151 ILE A C 1
ATOM 1251 O O . ILE A 1 151 ? 9.178 2.113 9.143 1.00 95.06 151 ILE A O 1
ATOM 1255 N N . ALA A 1 152 ? 8.646 3.064 11.111 1.00 94.06 152 ALA A N 1
ATOM 1256 C CA . ALA A 1 152 ? 9.909 2.739 11.760 1.00 94.06 152 ALA A CA 1
ATOM 1257 C C . ALA A 1 152 ? 10.156 1.223 11.820 1.00 94.06 152 ALA A C 1
ATOM 1259 O O . ALA A 1 152 ? 11.268 0.767 11.546 1.00 94.06 152 ALA A O 1
ATOM 1260 N N . GLY A 1 153 ? 9.135 0.428 12.154 1.00 93.12 153 GLY A N 1
ATOM 1261 C CA . GLY A 1 153 ? 9.253 -1.028 12.229 1.00 93.12 153 GLY A CA 1
ATOM 1262 C C . GLY A 1 153 ? 9.423 -1.706 10.872 1.00 93.12 153 GLY A C 1
ATOM 1263 O O . GLY A 1 153 ? 10.306 -2.549 10.696 1.00 93.12 153 GLY A O 1
ATOM 1264 N N . LEU A 1 154 ? 8.668 -1.272 9.863 1.00 93.12 154 LEU A N 1
ATOM 1265 C CA . LEU A 1 154 ? 8.831 -1.760 8.494 1.00 93.12 154 LEU A CA 1
ATOM 1266 C C . LEU A 1 154 ? 10.204 -1.385 7.925 1.00 93.12 154 LEU A C 1
ATOM 1268 O O . LEU A 1 154 ? 10.839 -2.216 7.274 1.00 93.12 154 LEU A O 1
ATOM 1272 N N . GLN A 1 155 ? 10.720 -0.197 8.241 1.00 93.50 155 GLN A N 1
ATOM 1273 C CA . GLN A 1 155 ? 12.050 0.219 7.804 1.00 93.50 155 GLN A CA 1
ATOM 1274 C C . GLN A 1 155 ? 13.162 -0.667 8.388 1.00 93.50 155 GLN A C 1
ATOM 1276 O O . GLN A 1 155 ? 14.107 -0.990 7.666 1.00 93.50 155 GLN A O 1
ATOM 1281 N N . ARG A 1 156 ? 13.035 -1.148 9.638 1.00 90.44 156 ARG A N 1
ATOM 1282 C CA . ARG A 1 156 ? 13.963 -2.151 10.213 1.00 90.44 156 ARG A CA 1
ATOM 1283 C C . ARG A 1 156 ? 13.955 -3.471 9.441 1.00 90.44 156 ARG A C 1
ATOM 1285 O O . ARG A 1 156 ? 14.993 -4.110 9.295 1.00 90.44 156 ARG A O 1
ATOM 1292 N N . CYS A 1 157 ? 12.813 -3.834 8.863 1.00 89.94 157 CYS A N 1
ATOM 1293 C CA . CYS A 1 157 ? 12.668 -4.995 7.982 1.00 89.94 157 CYS A CA 1
ATOM 1294 C C . CYS A 1 157 ? 13.246 -4.757 6.570 1.00 89.94 157 CYS A C 1
ATOM 1296 O O . CYS A 1 157 ? 13.244 -5.658 5.726 1.00 89.94 157 CYS A O 1
ATOM 1298 N N . GLY A 1 158 ? 13.712 -3.538 6.280 1.00 88.50 158 GLY A N 1
ATOM 1299 C CA . GLY A 1 158 ? 14.088 -3.092 4.943 1.00 88.50 158 GLY A CA 1
ATOM 1300 C C . GLY A 1 158 ? 12.888 -2.826 4.035 1.00 88.50 158 GLY A C 1
ATOM 1301 O O . GLY A 1 158 ? 13.075 -2.691 2.833 1.00 88.50 158 GLY A O 1
ATOM 1302 N N . ILE A 1 159 ? 11.665 -2.788 4.566 1.00 92.56 159 ILE A N 1
ATOM 1303 C CA . ILE A 1 159 ? 10.447 -2.458 3.824 1.00 92.56 159 ILE A CA 1
ATOM 1304 C C . ILE A 1 159 ? 10.264 -0.942 3.886 1.00 92.56 159 ILE A C 1
ATOM 1306 O O . ILE A 1 159 ? 10.267 -0.354 4.965 1.00 92.56 159 ILE A O 1
ATOM 1310 N N . ILE A 1 160 ? 10.086 -0.298 2.735 1.00 93.38 160 ILE A N 1
ATOM 1311 C CA . ILE A 1 160 ? 9.863 1.149 2.699 1.00 93.38 160 ILE A CA 1
ATOM 1312 C C . ILE A 1 160 ? 8.361 1.387 2.828 1.00 93.38 160 ILE A C 1
ATOM 1314 O O . ILE A 1 160 ? 7.579 0.873 2.030 1.00 93.38 160 ILE A O 1
ATOM 1318 N N . ALA A 1 161 ? 7.958 2.166 3.824 1.00 94.44 161 ALA A N 1
ATOM 1319 C CA . ALA A 1 161 ? 6.582 2.602 4.002 1.00 94.44 161 ALA A CA 1
ATOM 1320 C C . ALA A 1 161 ? 6.536 4.125 4.079 1.00 94.44 161 ALA A C 1
ATOM 1322 O O . ALA A 1 161 ? 7.416 4.746 4.676 1.00 94.44 161 ALA A O 1
ATOM 1323 N N . ARG A 1 162 ? 5.512 4.728 3.473 1.00 95.06 162 ARG A N 1
ATOM 1324 C CA . ARG A 1 162 ? 5.328 6.181 3.486 1.00 95.06 162 ARG A CA 1
ATOM 1325 C C . ARG A 1 162 ? 3.863 6.574 3.674 1.00 95.06 162 ARG A C 1
ATOM 1327 O O . ARG A 1 162 ? 2.986 5.844 3.200 1.00 95.06 162 ARG A O 1
ATOM 1334 N N . PRO A 1 163 ? 3.584 7.737 4.285 1.00 94.50 163 PRO A N 1
ATOM 1335 C CA . PRO A 1 163 ? 2.243 8.304 4.296 1.00 94.50 163 PRO A CA 1
ATOM 1336 C C . PRO A 1 163 ? 1.768 8.561 2.865 1.00 94.50 163 PRO A C 1
ATOM 1338 O O . PRO A 1 163 ? 2.524 9.075 2.035 1.00 94.50 163 PRO A O 1
ATOM 1341 N N . CYS A 1 164 ? 0.512 8.225 2.583 1.00 92.75 164 CYS A N 1
ATOM 1342 C CA . CYS A 1 164 ? -0.149 8.658 1.358 1.00 92.75 164 CYS A CA 1
ATOM 1343 C C . CYS A 1 164 ? -0.638 10.099 1.515 1.00 92.75 164 CYS A C 1
ATOM 1345 O O . CYS A 1 164 ? -1.246 10.446 2.529 1.00 92.75 164 CYS A O 1
ATOM 1347 N N . ASN A 1 165 ? -0.423 10.921 0.494 1.00 93.81 165 ASN A N 1
ATOM 1348 C CA . ASN A 1 165 ? -1.019 12.250 0.426 1.00 93.81 165 ASN A CA 1
ATOM 1349 C C . ASN A 1 165 ? -2.504 12.166 0.002 1.00 93.81 165 ASN A C 1
ATOM 1351 O O . ASN A 1 165 ? -3.004 11.122 -0.423 1.00 93.81 165 ASN A O 1
ATOM 1355 N N . LYS A 1 166 ? -3.232 13.286 0.096 1.00 91.25 166 LYS A N 1
ATOM 1356 C CA . LYS A 1 166 ? -4.663 13.337 -0.250 1.00 91.25 166 LYS A CA 1
ATOM 1357 C C . LYS A 1 166 ? -4.947 12.900 -1.694 1.00 91.25 166 LYS A C 1
ATOM 1359 O O . LYS A 1 166 ? -5.938 12.217 -1.930 1.00 91.25 166 LYS A O 1
ATOM 1364 N N . LEU A 1 167 ? -4.095 13.288 -2.643 1.00 90.81 167 LEU A N 1
ATOM 1365 C CA . LEU A 1 167 ? -4.262 12.950 -4.060 1.00 90.81 167 LEU A CA 1
ATOM 1366 C C . LEU A 1 167 ? -4.107 11.443 -4.291 1.00 90.81 167 LEU A C 1
ATOM 1368 O O . LEU A 1 167 ? -4.939 10.834 -4.945 1.00 90.81 167 LEU A O 1
ATOM 1372 N N . GLU A 1 168 ? -3.119 10.818 -3.662 1.00 88.75 168 GLU A N 1
ATOM 1373 C CA . GLU A 1 168 ? -2.860 9.380 -3.744 1.00 88.75 168 GLU A CA 1
ATOM 1374 C C . GLU A 1 168 ? -3.985 8.552 -3.125 1.00 88.75 168 GLU A C 1
ATOM 1376 O O . GLU A 1 168 ? -4.323 7.482 -3.634 1.00 88.75 168 GLU A O 1
ATOM 1381 N N . VAL A 1 169 ? -4.587 9.045 -2.038 1.00 90.12 169 VAL A N 1
ATOM 1382 C CA . VAL A 1 169 ? -5.781 8.427 -1.447 1.00 90.12 169 VAL A CA 1
ATOM 1383 C C . VAL A 1 169 ? -6.964 8.519 -2.412 1.00 90.12 169 VAL A C 1
ATOM 1385 O O . VAL A 1 169 ? -7.658 7.524 -2.616 1.00 90.12 169 VAL A O 1
ATOM 1388 N N . LEU A 1 170 ? -7.181 9.676 -3.047 1.00 89.00 170 LEU A N 1
ATOM 1389 C CA . LEU A 1 170 ? -8.234 9.840 -4.054 1.00 89.00 170 LEU A CA 1
ATOM 1390 C C . LEU A 1 170 ? -8.002 8.940 -5.271 1.00 89.00 170 LEU A C 1
ATOM 1392 O O . LEU A 1 170 ? -8.931 8.269 -5.717 1.00 89.00 170 LEU A O 1
ATOM 1396 N N . ASP A 1 171 ? -6.766 8.847 -5.756 1.00 85.56 171 ASP A N 1
ATOM 1397 C CA . ASP A 1 171 ? -6.393 7.942 -6.841 1.00 85.56 171 ASP A CA 1
ATOM 1398 C C . ASP A 1 171 ? -6.636 6.485 -6.455 1.00 85.56 171 ASP A C 1
ATOM 1400 O O . ASP A 1 171 ? -7.130 5.692 -7.260 1.00 85.56 171 ASP A O 1
ATOM 1404 N N . TYR A 1 172 ? -6.297 6.101 -5.224 1.00 87.25 172 TYR A N 1
ATOM 1405 C CA . TYR A 1 172 ? -6.584 4.770 -4.704 1.00 87.25 172 TYR A CA 1
ATOM 1406 C C . TYR A 1 172 ? -8.090 4.472 -4.710 1.00 87.25 172 TYR A C 1
ATOM 1408 O O . TYR A 1 172 ? -8.492 3.418 -5.217 1.00 87.25 172 TYR A O 1
ATOM 1416 N N . ILE A 1 173 ? -8.915 5.398 -4.210 1.00 87.50 173 ILE A N 1
ATOM 1417 C CA . ILE A 1 173 ? -10.377 5.263 -4.173 1.00 87.50 173 ILE A CA 1
ATOM 1418 C C . ILE A 1 173 ? -10.935 5.158 -5.592 1.00 87.50 173 ILE A C 1
ATOM 1420 O O . ILE A 1 173 ? -11.653 4.207 -5.886 1.00 87.50 173 ILE A O 1
ATOM 1424 N N . ASN A 1 174 ? -10.549 6.068 -6.490 1.00 85.94 174 ASN A N 1
ATOM 1425 C CA . ASN A 1 174 ? -11.000 6.077 -7.880 1.00 85.94 174 ASN A CA 1
ATOM 1426 C C . ASN A 1 174 ? -10.690 4.744 -8.577 1.00 85.94 174 ASN A C 1
ATOM 1428 O O . ASN A 1 174 ? -11.563 4.116 -9.166 1.00 85.94 174 ASN A O 1
ATOM 1432 N N . ASN A 1 175 ? -9.459 4.246 -8.440 1.00 83.12 175 ASN A N 1
ATOM 1433 C CA . ASN A 1 175 ? -9.076 2.962 -9.023 1.00 83.12 175 ASN A CA 1
ATOM 1434 C C . ASN A 1 175 ? -9.809 1.769 -8.387 1.00 83.12 175 ASN A C 1
ATOM 1436 O O . ASN A 1 175 ? -10.073 0.780 -9.068 1.00 83.12 175 ASN A O 1
ATOM 1440 N N . THR A 1 176 ? -10.123 1.833 -7.093 1.00 83.81 176 THR A N 1
ATOM 1441 C CA . THR A 1 176 ? -10.874 0.773 -6.402 1.00 83.81 176 THR A CA 1
ATOM 1442 C C . THR A 1 176 ? -12.327 0.751 -6.867 1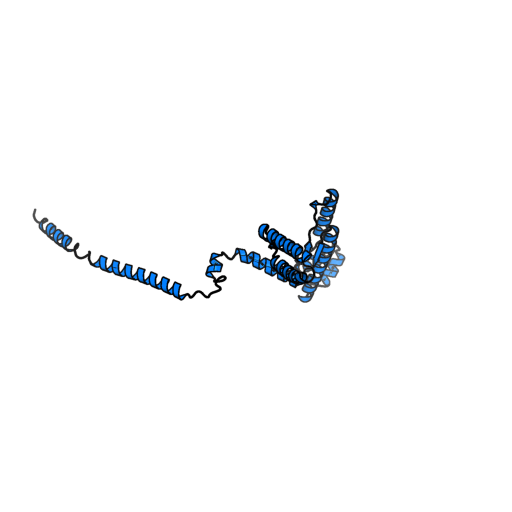.00 83.81 176 THR A C 1
ATOM 1444 O O . THR A 1 176 ? -12.819 -0.303 -7.252 1.00 83.81 176 THR A O 1
ATOM 1447 N N . ILE A 1 177 ? -12.968 1.919 -6.954 1.00 83.62 177 ILE A N 1
ATOM 1448 C CA . ILE A 1 177 ? -14.327 2.072 -7.480 1.00 83.62 177 ILE A CA 1
ATOM 1449 C C . ILE A 1 177 ? -14.391 1.608 -8.934 1.00 83.62 177 ILE A C 1
ATOM 1451 O O . ILE A 1 177 ? -15.251 0.805 -9.267 1.00 83.62 177 ILE A O 1
ATOM 1455 N N . ASN A 1 178 ? -13.465 2.037 -9.794 1.00 79.38 178 ASN A N 1
ATOM 1456 C CA . ASN A 1 178 ? -13.464 1.630 -11.202 1.00 79.38 178 ASN A CA 1
ATOM 1457 C C . ASN A 1 178 ? -13.286 0.115 -11.364 1.00 79.38 178 ASN A C 1
ATOM 1459 O O . ASN A 1 178 ? -13.934 -0.488 -12.215 1.00 79.38 178 ASN A O 1
ATOM 1463 N N . ARG A 1 179 ? -12.456 -0.520 -10.527 1.00 76.06 179 ARG A N 1
ATOM 1464 C CA . ARG A 1 179 ? -12.320 -1.984 -10.499 1.00 76.06 179 ARG A CA 1
ATOM 1465 C C . ARG A 1 179 ? -13.622 -2.665 -10.073 1.00 76.06 179 ARG A C 1
ATOM 1467 O O . ARG A 1 179 ? -14.016 -3.647 -10.695 1.00 76.06 179 ARG A O 1
ATOM 1474 N N . ASP A 1 180 ? -14.261 -2.171 -9.019 1.00 76.44 180 ASP A N 1
ATOM 1475 C CA . ASP A 1 180 ? -15.460 -2.797 -8.457 1.00 76.44 180 ASP A CA 1
ATOM 1476 C C . ASP A 1 180 ? -16.687 -2.562 -9.363 1.00 76.44 180 ASP A C 1
ATOM 1478 O O . ASP A 1 180 ? -17.491 -3.468 -9.575 1.00 76.44 180 ASP A O 1
ATOM 1482 N N . LEU A 1 181 ? -16.783 -1.393 -10.007 1.00 72.94 181 LEU A N 1
ATOM 1483 C CA . LEU A 1 181 ? -17.801 -1.082 -11.016 1.00 72.94 181 LEU A CA 1
ATOM 1484 C C . LEU A 1 181 ? -17.607 -1.865 -12.317 1.00 72.94 181 LEU A C 1
ATOM 1486 O O . LEU A 1 181 ? -18.599 -2.251 -12.937 1.00 72.94 181 LEU A O 1
ATOM 1490 N N . ALA A 1 182 ? -16.363 -2.160 -12.712 1.00 63.41 182 ALA A N 1
ATOM 1491 C CA . ALA A 1 182 ? -16.087 -2.970 -13.899 1.00 63.41 182 ALA A CA 1
ATOM 1492 C C . ALA A 1 182 ? -16.693 -4.382 -13.810 1.00 63.41 182 ALA A C 1
ATOM 1494 O O . ALA A 1 182 ? -16.959 -4.994 -14.840 1.00 63.41 182 ALA A O 1
ATOM 1495 N N . GLN A 1 183 ? -16.935 -4.903 -12.600 1.00 58.72 183 GLN A N 1
ATOM 1496 C CA . GLN A 1 183 ? -17.595 -6.200 -12.408 1.00 58.72 183 GLN A CA 1
ATOM 1497 C C . GLN A 1 183 ? -19.125 -6.127 -12.501 1.00 58.72 183 GLN A C 1
ATOM 1499 O O . GLN A 1 183 ? -19.761 -7.114 -12.860 1.00 58.72 183 GLN A O 1
ATOM 1504 N N . ILE A 1 184 ? -19.723 -4.977 -12.181 1.00 57.00 184 ILE A N 1
ATOM 1505 C CA . ILE A 1 184 ? -21.185 -4.796 -12.153 1.00 57.00 184 ILE A CA 1
ATOM 1506 C C . ILE A 1 184 ? -21.733 -4.526 -13.561 1.00 57.00 184 ILE A C 1
ATOM 1508 O O . ILE A 1 184 ? -22.904 -4.766 -13.855 1.00 57.00 184 ILE A O 1
ATOM 1512 N N . GLN A 1 185 ? -20.880 -4.056 -14.461 1.00 54.09 185 GLN A N 1
ATOM 1513 C CA . GLN A 1 185 ? -21.265 -3.700 -15.809 1.00 54.09 185 GLN A CA 1
ATOM 1514 C C . GLN A 1 185 ? -21.004 -4.862 -16.773 1.00 54.09 185 GLN A C 1
ATOM 1516 O O . GLN A 1 185 ? -19.919 -5.000 -17.334 1.00 54.09 185 GLN A O 1
ATOM 1521 N N . SER A 1 186 ? -22.018 -5.707 -17.000 1.00 58.16 186 SER A N 1
ATOM 1522 C CA . SER A 1 186 ? -21.984 -6.582 -18.175 1.00 58.16 186 SER A CA 1
ATOM 1523 C C . SER A 1 186 ? -21.914 -5.708 -19.430 1.00 58.16 186 SER A C 1
ATOM 1525 O O . SER A 1 186 ? -22.560 -4.658 -19.506 1.00 58.16 186 SER A O 1
ATOM 1527 N N . ILE A 1 187 ? -21.131 -6.134 -20.422 1.00 61.53 187 ILE A N 1
ATOM 1528 C CA . ILE A 1 187 ? -20.998 -5.424 -21.703 1.00 61.53 187 ILE A CA 1
ATOM 1529 C C . ILE A 1 187 ? -22.388 -5.160 -22.309 1.00 61.53 187 ILE A C 1
ATOM 1531 O O . ILE A 1 187 ? -22.635 -4.073 -22.825 1.00 61.53 187 ILE A O 1
ATOM 1535 N N . ASP A 1 188 ? -23.327 -6.094 -22.137 1.00 62.91 188 ASP A N 1
ATOM 1536 C CA . ASP A 1 188 ? -24.721 -5.947 -22.565 1.00 62.91 188 ASP A CA 1
ATOM 1537 C C . ASP A 1 188 ? -25.468 -4.814 -21.852 1.00 62.91 188 ASP A C 1
ATOM 1539 O O . ASP A 1 188 ? -26.237 -4.094 -22.488 1.00 62.91 188 ASP A O 1
ATOM 1543 N N . LEU A 1 189 ? -25.253 -4.623 -20.547 1.00 60.28 189 LEU A N 1
ATOM 1544 C CA . LEU A 1 189 ? -25.870 -3.531 -19.790 1.00 60.28 189 LEU A CA 1
ATOM 1545 C C . LEU A 1 189 ? -25.254 -2.176 -20.145 1.00 60.28 189 LEU A C 1
ATOM 1547 O O . LEU A 1 189 ? -25.989 -1.201 -20.263 1.00 60.28 189 LEU A O 1
ATOM 1551 N N . MET A 1 190 ? -23.941 -2.107 -20.381 1.00 59.84 190 MET A N 1
ATOM 1552 C CA . MET A 1 190 ? -23.285 -0.871 -20.836 1.00 59.84 190 MET A CA 1
ATOM 1553 C C . MET A 1 190 ? -23.692 -0.483 -22.256 1.00 59.84 190 MET A C 1
ATOM 1555 O O . MET A 1 190 ? -23.875 0.700 -22.544 1.00 59.84 190 MET A O 1
ATOM 1559 N N . ASN A 1 191 ? -23.861 -1.476 -23.133 1.00 62.00 191 ASN A N 1
ATOM 1560 C CA . ASN A 1 191 ? -24.324 -1.269 -24.498 1.00 62.00 191 ASN A CA 1
ATOM 1561 C C . ASN A 1 191 ? -25.794 -0.810 -24.510 1.00 62.00 191 ASN A C 1
ATOM 1563 O O . ASN A 1 191 ? -26.127 0.177 -25.160 1.00 62.00 191 ASN A O 1
ATOM 1567 N N . LYS A 1 192 ? -26.659 -1.430 -23.691 1.00 63.09 192 LYS A N 1
ATOM 1568 C CA . LYS A 1 192 ? -28.052 -0.980 -23.488 1.00 63.09 192 LYS A CA 1
ATOM 1569 C C . LYS A 1 192 ? -28.156 0.402 -22.841 1.00 63.09 192 LYS A C 1
ATOM 1571 O O . LYS A 1 192 ? -29.058 1.158 -23.179 1.00 63.09 192 LYS A O 1
ATOM 1576 N N . ALA A 1 193 ? -27.240 0.746 -21.937 1.00 64.94 193 ALA A N 1
ATOM 1577 C CA . ALA A 1 193 ? -27.161 2.070 -21.321 1.00 64.94 193 ALA A CA 1
ATOM 1578 C C . ALA A 1 193 ? -26.530 3.134 -22.243 1.00 64.94 193 ALA A C 1
ATOM 1580 O O . ALA A 1 193 ? -26.416 4.292 -21.849 1.00 64.94 193 ALA A O 1
ATOM 1581 N N . GLY A 1 194 ? -26.117 2.762 -23.462 1.00 58.91 194 GLY A N 1
ATOM 1582 C CA . GLY A 1 194 ? -25.601 3.690 -24.466 1.00 58.91 194 GLY A CA 1
ATOM 1583 C C . GLY A 1 194 ? -24.217 4.262 -24.156 1.00 58.91 194 GLY A C 1
ATOM 1584 O O . GLY A 1 194 ? -23.807 5.221 -24.801 1.00 58.91 194 GLY A O 1
ATOM 1585 N N . VAL A 1 195 ? -23.474 3.673 -23.213 1.00 63.56 195 VAL A N 1
ATOM 1586 C CA . VAL A 1 195 ? -22.166 4.180 -22.748 1.00 63.56 195 VAL A CA 1
ATOM 1587 C C . VAL A 1 195 ? -21.115 4.186 -23.870 1.00 63.56 195 VAL A C 1
ATOM 1589 O O . VAL A 1 195 ? -20.181 4.982 -23.839 1.00 63.56 195 VAL A O 1
ATOM 1592 N N . PHE A 1 196 ? -21.290 3.340 -24.890 1.00 58.81 196 PHE A N 1
ATOM 1593 C CA . PHE A 1 196 ? -20.391 3.234 -26.047 1.00 58.81 196 PHE A CA 1
ATOM 1594 C C . PHE A 1 196 ? -20.918 3.906 -27.326 1.00 58.81 196 PHE A C 1
ATOM 1596 O O . PHE A 1 196 ? -20.235 3.890 -28.352 1.00 58.81 196 PHE A O 1
ATOM 1603 N N . ASN A 1 197 ? -22.103 4.522 -27.291 1.00 54.25 197 ASN A N 1
ATOM 1604 C CA . ASN A 1 197 ? -22.683 5.167 -28.467 1.00 54.25 197 ASN A CA 1
ATOM 1605 C C . ASN A 1 197 ? -22.198 6.619 -28.579 1.00 54.25 197 ASN A C 1
ATOM 1607 O O . ASN A 1 197 ? -22.811 7.542 -28.054 1.00 54.25 197 ASN A O 1
ATOM 1611 N N . PHE A 1 198 ? -21.109 6.830 -29.324 1.00 53.16 198 PHE A N 1
ATOM 1612 C CA . PHE A 1 198 ? -20.640 8.172 -29.711 1.00 53.16 198 PHE A CA 1
ATOM 1613 C C . PHE A 1 198 ? -21.569 8.879 -30.711 1.00 53.16 198 PHE A C 1
ATOM 1615 O O . PHE A 1 198 ? -21.450 10.083 -30.928 1.00 53.16 198 PHE A O 1
ATOM 1622 N N . VAL A 1 199 ? -22.503 8.141 -31.314 1.00 53.50 199 VAL A N 1
ATOM 1623 C CA . VAL A 1 199 ? -23.564 8.676 -32.168 1.00 53.50 199 VAL A CA 1
ATOM 1624 C C . VAL A 1 199 ? -24.892 8.405 -31.461 1.00 53.50 199 VAL A C 1
ATOM 1626 O O . VAL A 1 199 ? -25.163 7.242 -31.156 1.00 53.50 199 VAL A O 1
ATOM 1629 N N . PRO A 1 200 ? -25.727 9.423 -31.179 1.00 54.00 200 PRO A N 1
ATOM 1630 C CA . PRO A 1 200 ? -27.047 9.195 -30.605 1.00 54.00 200 PRO A CA 1
ATOM 1631 C C . PRO A 1 200 ? -27.867 8.354 -31.585 1.00 54.00 200 PRO A C 1
ATOM 1633 O O . PRO A 1 200 ? -28.232 8.813 -32.668 1.00 54.00 200 PRO A O 1
ATOM 1636 N N . VAL A 1 201 ? -28.116 7.096 -31.227 1.00 57.69 201 VAL A N 1
ATOM 1637 C CA . VAL A 1 201 ? -28.933 6.200 -32.043 1.00 57.69 201 VAL A CA 1
ATOM 1638 C C . VAL A 1 201 ? -30.380 6.644 -31.887 1.00 57.69 201 VAL A C 1
ATOM 1640 O O . VAL A 1 201 ? -30.910 6.715 -30.778 1.00 57.69 201 VAL A O 1
ATOM 1643 N N . SER A 1 202 ? -31.006 7.009 -33.002 1.00 59.50 202 SER A N 1
ATOM 1644 C CA . SER A 1 202 ? -32.401 7.423 -33.002 1.00 59.50 202 SER A CA 1
ATOM 1645 C C . SER A 1 202 ? -33.296 6.242 -32.622 1.00 59.50 202 SER A C 1
ATOM 1647 O O . SER A 1 202 ? -33.351 5.247 -33.344 1.00 59.50 202 SER A O 1
ATOM 1649 N N . GLN A 1 203 ? -34.057 6.386 -31.534 1.00 62.44 203 GLN A N 1
ATOM 1650 C CA . GLN A 1 203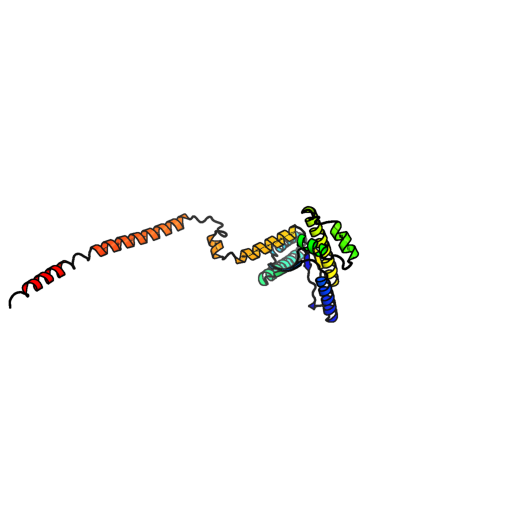 ? -35.065 5.406 -31.102 1.00 62.44 203 GLN A CA 1
ATOM 1651 C C . GLN A 1 203 ? -36.216 5.247 -32.111 1.00 62.44 203 GLN A C 1
ATOM 1653 O O . GLN A 1 203 ? -37.072 4.381 -31.946 1.00 62.44 203 GLN A O 1
ATOM 1658 N N . THR A 1 204 ? -36.265 6.075 -33.163 1.00 63.44 204 THR A N 1
ATOM 1659 C CA . THR A 1 204 ? -37.304 6.006 -34.195 1.00 63.44 204 THR A CA 1
ATOM 1660 C C . THR A 1 204 ? -37.309 4.663 -34.921 1.00 63.44 204 THR A C 1
ATOM 1662 O O . THR A 1 204 ? -38.387 4.192 -35.260 1.00 63.44 204 THR A O 1
ATOM 1665 N N . VAL A 1 205 ? -36.150 4.027 -35.132 1.00 61.00 205 VAL A N 1
ATOM 1666 C CA . VAL A 1 205 ? -36.081 2.728 -35.828 1.00 61.00 205 VAL A CA 1
ATOM 1667 C C . VAL A 1 205 ? -36.657 1.612 -34.956 1.00 61.00 205 VAL A C 1
ATOM 1669 O O . VAL A 1 205 ? -37.491 0.848 -35.429 1.00 61.00 205 VAL A O 1
ATOM 1672 N N . ASP A 1 206 ? -36.306 1.576 -33.670 1.00 62.84 206 ASP A N 1
ATOM 1673 C CA . ASP A 1 206 ? -36.826 0.572 -32.735 1.00 62.84 206 ASP A CA 1
ATOM 1674 C C . ASP A 1 206 ? -38.330 0.749 -32.488 1.00 62.84 206 ASP A C 1
ATOM 1676 O O . ASP A 1 206 ? -39.077 -0.227 -32.461 1.00 62.84 206 ASP A O 1
ATOM 1680 N N . LEU A 1 207 ? -38.802 1.997 -32.382 1.00 66.38 207 LEU A N 1
ATOM 1681 C CA . LEU A 1 207 ? -40.232 2.311 -32.298 1.00 66.38 207 LEU A CA 1
ATOM 1682 C C . LEU A 1 207 ? -40.986 1.924 -33.575 1.00 66.38 207 LEU A C 1
ATOM 1684 O O . LEU A 1 207 ? -42.132 1.484 -33.494 1.00 66.38 207 LEU A O 1
ATOM 1688 N N . PHE A 1 208 ? -40.367 2.087 -34.747 1.00 63.09 208 PHE A N 1
ATOM 1689 C CA . PHE A 1 208 ? -40.971 1.705 -36.019 1.00 63.09 208 PHE A CA 1
ATOM 1690 C C . PHE A 1 208 ? -41.075 0.184 -36.141 1.00 63.09 208 PHE A C 1
ATOM 1692 O O . PHE A 1 208 ? -42.161 -0.319 -36.402 1.00 63.09 208 PHE A O 1
ATOM 1699 N N . LEU A 1 209 ? -39.994 -0.543 -35.847 1.00 64.25 209 LEU A N 1
ATOM 1700 C CA . LEU A 1 209 ? -39.969 -2.007 -35.877 1.00 64.25 209 LEU A CA 1
ATOM 1701 C C . LEU A 1 209 ? -40.915 -2.616 -34.837 1.00 64.25 209 LEU A C 1
ATOM 1703 O O . LEU A 1 209 ? -41.649 -3.548 -35.150 1.00 64.25 209 LEU A O 1
ATOM 1707 N N . ALA A 1 210 ? -40.976 -2.059 -33.623 1.00 64.88 210 ALA A N 1
ATOM 1708 C CA . ALA A 1 210 ? -41.941 -2.491 -32.614 1.00 64.88 210 ALA A CA 1
ATOM 1709 C C . ALA A 1 210 ? -43.388 -2.278 -33.085 1.00 64.88 210 ALA A C 1
ATOM 1711 O O . ALA A 1 210 ? -44.240 -3.139 -32.879 1.00 64.88 210 ALA A O 1
ATOM 1712 N N . LYS A 1 211 ? -43.673 -1.155 -33.755 1.00 61.34 211 LYS A N 1
ATOM 1713 C CA . LYS A 1 211 ? -45.006 -0.863 -34.291 1.00 61.34 211 LYS A CA 1
ATOM 1714 C C . LYS A 1 211 ? -45.364 -1.749 -35.487 1.00 61.34 211 LYS A C 1
ATOM 1716 O O . LYS A 1 211 ? -46.520 -2.142 -35.603 1.00 61.34 211 LYS A O 1
ATOM 1721 N N . GLU A 1 212 ? -44.403 -2.074 -36.347 1.00 59.44 212 GLU A N 1
ATOM 1722 C CA . GLU A 1 212 ? -44.601 -2.954 -37.505 1.00 59.44 212 GLU A CA 1
ATOM 1723 C C . GLU A 1 212 ? -44.857 -4.403 -37.066 1.00 59.44 212 GLU A C 1
ATOM 1725 O O . GLU A 1 212 ? -45.809 -5.019 -37.533 1.00 59.44 212 GLU A O 1
ATOM 1730 N N . ILE A 1 213 ? -44.110 -4.897 -36.071 1.00 59.34 213 ILE A N 1
ATOM 1731 C CA . ILE A 1 213 ? -44.328 -6.224 -35.474 1.00 59.34 213 ILE A CA 1
ATOM 1732 C C . ILE A 1 213 ? -45.705 -6.302 -34.801 1.00 59.34 213 ILE A C 1
ATOM 1734 O O . ILE A 1 213 ? -46.413 -7.292 -34.969 1.00 59.34 213 ILE A O 1
ATOM 1738 N N . ILE A 1 214 ? -46.121 -5.259 -34.074 1.00 60.41 214 ILE A N 1
ATOM 1739 C CA . ILE A 1 214 ? -47.464 -5.206 -33.472 1.00 60.41 214 ILE A CA 1
ATOM 1740 C C . ILE A 1 214 ? -48.548 -5.196 -34.563 1.00 60.41 214 ILE A C 1
ATOM 1742 O O . ILE A 1 214 ? -49.540 -5.907 -34.438 1.00 60.41 214 ILE A O 1
ATOM 1746 N N . LEU A 1 215 ? -48.360 -4.443 -35.652 1.00 58.06 215 LEU A N 1
ATOM 1747 C CA . LEU A 1 215 ? -49.318 -4.390 -36.762 1.00 58.06 215 LEU A CA 1
ATOM 1748 C C . LEU A 1 215 ? -49.426 -5.716 -37.528 1.00 58.06 215 LEU A C 1
ATOM 1750 O O . LEU A 1 215 ? -50.527 -6.080 -37.937 1.00 58.06 215 LEU A O 1
ATOM 1754 N N . ASP A 1 216 ? -48.325 -6.446 -37.704 1.00 61.16 216 ASP A N 1
ATOM 1755 C CA . ASP A 1 216 ? -48.337 -7.759 -38.357 1.00 61.16 216 ASP A CA 1
ATOM 1756 C C . ASP A 1 216 ? -48.992 -8.839 -37.488 1.00 61.16 216 ASP A C 1
ATOM 1758 O O . ASP A 1 216 ? -49.684 -9.710 -38.017 1.00 61.16 216 ASP A O 1
ATOM 1762 N N . VAL A 1 217 ? -48.843 -8.764 -36.160 1.00 59.50 217 VAL A N 1
ATOM 1763 C CA . VAL A 1 217 ? -49.568 -9.642 -35.226 1.00 59.50 217 VAL A CA 1
ATOM 1764 C C . VAL A 1 217 ? -51.069 -9.345 -35.265 1.00 59.50 217 VAL A C 1
ATOM 1766 O O . VAL A 1 217 ? -51.862 -10.271 -35.407 1.00 59.50 217 VAL A O 1
ATOM 1769 N N . MET A 1 218 ? -51.463 -8.067 -35.251 1.00 56.09 218 MET A N 1
ATOM 1770 C CA . MET A 1 218 ? -52.880 -7.684 -35.299 1.00 56.09 218 MET A CA 1
ATOM 1771 C C . MET A 1 218 ? -53.553 -8.052 -36.629 1.00 56.09 218 MET A C 1
ATOM 1773 O O . MET A 1 218 ? -54.690 -8.512 -36.629 1.00 56.09 218 MET A O 1
ATOM 1777 N N . LYS A 1 219 ? -52.857 -7.920 -37.768 1.00 61.56 219 LYS A N 1
ATOM 1778 C CA . LYS A 1 219 ? -53.389 -8.366 -39.070 1.00 61.56 219 LYS A CA 1
ATOM 1779 C C . LYS A 1 219 ? -53.557 -9.881 -39.155 1.00 61.56 219 LYS A C 1
ATOM 1781 O O . LYS A 1 219 ? -54.447 -10.345 -39.859 1.00 61.56 219 LYS A O 1
ATOM 1786 N N . LYS A 1 220 ? -52.702 -10.652 -38.477 1.00 58.34 220 LYS A N 1
ATOM 1787 C CA . LYS A 1 220 ? -52.830 -12.112 -38.416 1.00 58.34 220 LYS A CA 1
ATOM 1788 C C . LYS A 1 220 ? -54.066 -12.536 -37.625 1.00 58.34 220 LYS A C 1
ATOM 1790 O O . LYS A 1 220 ? -54.814 -13.376 -38.107 1.00 58.34 220 LYS A O 1
ATOM 1795 N N . GLU A 1 221 ? -54.315 -11.901 -36.481 1.00 57.22 221 GLU A N 1
ATOM 1796 C CA . GLU A 1 221 ? -55.510 -12.168 -35.666 1.00 57.22 221 GLU A CA 1
ATOM 1797 C C . GLU A 1 221 ? -56.815 -11.798 -36.397 1.00 57.22 221 GLU A C 1
ATOM 1799 O O . GLU A 1 221 ? -57.809 -12.509 -36.277 1.00 57.22 221 GLU A O 1
ATOM 1804 N N . GLU A 1 222 ? -56.818 -10.736 -37.210 1.00 55.47 222 GLU A N 1
ATOM 1805 C CA . GLU A 1 222 ? -57.997 -10.336 -37.998 1.00 55.47 222 GLU A CA 1
ATOM 1806 C C . GLU A 1 222 ? -58.309 -11.307 -39.158 1.00 55.47 222 GLU A C 1
ATOM 1808 O O . GLU A 1 222 ? -59.475 -11.508 -39.501 1.00 55.47 222 GLU A O 1
ATOM 1813 N N . ILE A 1 223 ? -57.282 -11.937 -39.745 1.00 54.25 223 ILE A N 1
ATOM 1814 C CA . ILE A 1 223 ? -57.434 -12.952 -40.804 1.00 54.25 223 ILE A CA 1
ATOM 1815 C C . ILE A 1 223 ? -57.931 -14.285 -40.226 1.00 54.25 223 ILE A C 1
ATOM 1817 O O . ILE A 1 223 ? -58.767 -14.940 -40.850 1.00 54.25 223 ILE A O 1
ATOM 1821 N N . ASP A 1 224 ? -57.467 -14.673 -39.036 1.00 53.00 224 ASP A N 1
ATOM 1822 C CA . ASP A 1 224 ? -57.919 -15.907 -38.380 1.00 53.00 224 ASP A CA 1
ATOM 1823 C C . ASP A 1 224 ? -59.390 -15.798 -37.927 1.00 53.00 224 ASP A C 1
ATOM 1825 O O . ASP A 1 224 ? -60.169 -16.726 -38.141 1.00 53.00 224 ASP A O 1
ATOM 1829 N N . LEU A 1 225 ? -59.829 -14.625 -37.451 1.00 52.00 225 LEU A N 1
ATOM 1830 C CA . LEU A 1 225 ? -61.233 -14.379 -37.086 1.00 52.00 225 LEU A CA 1
ATOM 1831 C C . LEU A 1 225 ? -62.204 -14.400 -38.281 1.00 52.00 225 LEU A C 1
ATOM 1833 O O . LEU A 1 225 ? -63.371 -14.738 -38.105 1.00 52.00 225 LEU A O 1
ATOM 1837 N N . GLN A 1 226 ? -61.769 -14.045 -39.495 1.00 48.69 226 GLN A N 1
ATOM 1838 C CA . GLN A 1 226 ? -62.629 -14.133 -40.686 1.00 48.69 226 GLN A CA 1
ATOM 1839 C C . GLN A 1 226 ? -62.734 -15.555 -41.249 1.00 48.69 226 GLN A C 1
ATOM 1841 O O . GLN A 1 226 ? -63.744 -15.879 -41.874 1.00 48.69 226 GLN A O 1
ATOM 1846 N N . ASN A 1 227 ? -61.724 -16.400 -41.027 1.00 48.44 227 ASN A N 1
ATOM 1847 C CA . ASN A 1 227 ? -61.752 -17.792 -41.470 1.00 48.44 227 ASN A CA 1
ATOM 1848 C C . ASN A 1 227 ? -62.609 -18.679 -40.556 1.00 48.44 227 ASN A C 1
ATOM 1850 O O . ASN A 1 227 ? -63.265 -19.579 -41.072 1.00 48.44 227 ASN A O 1
ATOM 1854 N N . ASP A 1 228 ? -62.681 -18.398 -39.251 1.00 48.97 228 ASP A N 1
ATOM 1855 C CA . ASP A 1 228 ? -63.535 -19.162 -38.324 1.00 48.97 228 ASP A CA 1
ATOM 1856 C C . ASP A 1 228 ? -65.042 -18.915 -38.546 1.00 48.97 228 ASP A C 1
ATOM 1858 O O . ASP A 1 228 ? -65.853 -19.813 -38.341 1.00 48.97 228 ASP A O 1
ATOM 1862 N N . PHE A 1 229 ? -65.443 -17.748 -39.067 1.00 43.03 229 PHE A N 1
ATOM 1863 C CA . PHE A 1 229 ? -66.856 -17.446 -39.359 1.00 43.03 229 PHE A CA 1
ATOM 1864 C C . PHE A 1 229 ? -67.402 -18.082 -40.650 1.00 43.03 229 PHE A C 1
ATOM 1866 O O . PHE A 1 229 ? -68.603 -18.009 -40.899 1.00 43.03 229 PHE A O 1
ATOM 1873 N N . LEU A 1 230 ? -66.554 -18.685 -41.489 1.00 45.09 230 LEU A N 1
ATOM 1874 C CA . LEU A 1 230 ? -66.966 -19.291 -42.765 1.00 45.09 230 LEU A CA 1
ATOM 1875 C C . LEU A 1 230 ? -67.198 -20.809 -42.688 1.00 45.09 230 LEU A C 1
ATOM 1877 O O . LEU A 1 230 ? -67.631 -21.388 -43.681 1.00 45.09 230 LEU A O 1
ATOM 1881 N N . TYR A 1 231 ? -66.952 -21.441 -41.534 1.00 50.78 231 TYR A N 1
ATOM 1882 C CA . TYR A 1 231 ? -67.119 -22.891 -41.348 1.00 50.78 231 TYR A CA 1
ATOM 1883 C C . TYR A 1 231 ? -68.254 -23.301 -40.393 1.00 50.78 231 TYR A C 1
ATOM 1885 O O . TYR A 1 231 ? -68.532 -24.492 -40.288 1.00 50.78 231 TYR A O 1
ATOM 1893 N N . GLU A 1 232 ? -68.956 -22.370 -39.738 1.00 49.88 232 GLU A N 1
ATOM 1894 C CA . GLU A 1 232 ? -70.019 -22.733 -38.777 1.00 49.88 232 GLU A CA 1
ATOM 1895 C C . GLU A 1 232 ? -71.422 -22.923 -39.395 1.00 49.88 232 GLU A C 1
ATOM 1897 O O . GLU A 1 232 ? -72.311 -23.470 -38.738 1.00 49.88 232 GLU A O 1
ATOM 1902 N N . ASP A 1 233 ? -71.639 -22.553 -40.663 1.00 49.88 233 ASP A N 1
ATOM 1903 C CA . ASP A 1 233 ? -72.972 -22.645 -41.289 1.00 49.88 233 ASP A CA 1
ATOM 1904 C C . ASP A 1 233 ? -73.269 -23.997 -41.978 1.00 49.88 233 ASP A C 1
ATOM 1906 O O . ASP A 1 233 ? -74.429 -24.271 -42.285 1.00 49.88 233 ASP A O 1
ATOM 1910 N N . GLU A 1 234 ? -72.284 -24.886 -42.180 1.00 50.25 234 GLU A N 1
ATOM 1911 C CA . GLU A 1 234 ? -72.525 -26.192 -42.835 1.00 50.25 234 GLU A CA 1
ATOM 1912 C C . GLU A 1 234 ? -72.808 -27.358 -41.862 1.00 50.25 234 GLU A C 1
ATOM 1914 O O . GLU A 1 234 ? -73.438 -28.340 -42.261 1.00 50.25 234 GLU A O 1
ATOM 1919 N N . GLU A 1 235 ? -72.437 -27.274 -40.576 1.00 51.22 235 GLU A N 1
ATOM 1920 C CA . GLU A 1 235 ? -72.696 -28.375 -39.623 1.00 51.22 235 GLU A CA 1
ATOM 1921 C C . GLU A 1 235 ? -74.128 -28.370 -39.051 1.00 51.22 235 GLU A C 1
ATOM 1923 O O . GLU A 1 235 ? -74.687 -29.438 -38.775 1.00 51.22 235 GLU A O 1
ATOM 1928 N N . ASN A 1 236 ? -74.792 -27.210 -38.980 1.00 49.81 236 ASN A N 1
ATOM 1929 C CA . ASN A 1 236 ? -76.126 -27.083 -38.372 1.00 49.81 236 ASN A CA 1
ATOM 1930 C C . ASN A 1 236 ? -77.293 -27.625 -39.228 1.00 49.81 236 ASN A C 1
ATOM 1932 O O . ASN A 1 236 ? -78.360 -27.924 -38.685 1.00 49.81 236 ASN A O 1
ATOM 1936 N N . GLU A 1 237 ? -77.133 -27.819 -40.544 1.00 50.41 237 GLU A N 1
ATOM 1937 C CA . GLU A 1 237 ? -78.186 -28.441 -41.373 1.00 50.41 237 GLU A CA 1
ATOM 1938 C C . GLU A 1 237 ? -78.222 -29.979 -41.261 1.00 50.41 237 GLU A C 1
ATOM 1940 O O . GLU A 1 237 ? -79.241 -30.611 -41.576 1.00 50.41 237 GLU A O 1
ATOM 1945 N N . SER A 1 238 ? -77.146 -30.600 -40.768 1.00 53.03 238 SER A N 1
ATOM 1946 C CA . SER A 1 238 ? -77.049 -32.059 -40.641 1.00 53.03 238 SER A CA 1
ATOM 1947 C C . SER A 1 238 ? -77.737 -32.599 -39.376 1.00 53.03 238 SER A C 1
ATOM 1949 O O . SER A 1 238 ? -78.412 -33.633 -39.430 1.00 53.03 238 SER A O 1
ATOM 1951 N N . GLU A 1 239 ? -77.688 -31.862 -38.262 1.00 54.19 239 GLU A N 1
ATOM 1952 C CA . GLU A 1 239 ? -78.280 -32.288 -36.984 1.00 54.19 239 GLU A CA 1
ATOM 1953 C C . GLU A 1 239 ? -79.805 -32.082 -36.919 1.00 54.19 239 GLU A C 1
ATOM 1955 O O . GLU A 1 239 ? -80.526 -32.876 -36.304 1.00 54.19 239 GLU A O 1
ATOM 1960 N N . ILE A 1 240 ? -80.346 -31.087 -37.634 1.00 54.31 240 ILE A N 1
ATOM 1961 C CA . ILE A 1 240 ? -81.799 -30.827 -37.669 1.00 54.31 240 ILE A CA 1
ATOM 1962 C C . ILE A 1 240 ? -82.554 -31.920 -38.451 1.00 54.31 240 ILE A C 1
ATOM 1964 O O . ILE A 1 240 ? -83.717 -32.219 -38.149 1.00 54.31 240 ILE A O 1
ATOM 1968 N N . ASN A 1 241 ? -81.906 -32.566 -39.425 1.00 53.03 241 ASN A N 1
ATOM 1969 C CA . ASN A 1 241 ? -82.517 -33.647 -40.200 1.00 53.03 241 ASN A CA 1
ATOM 1970 C C . ASN A 1 241 ? -82.478 -35.003 -39.475 1.00 53.03 241 ASN A C 1
ATOM 1972 O O . ASN A 1 241 ? -83.405 -35.793 -39.646 1.00 53.03 241 ASN A O 1
ATOM 1976 N N . ALA A 1 242 ? -81.492 -35.247 -38.604 1.00 55.44 242 ALA A N 1
ATOM 1977 C CA . ALA A 1 242 ? -81.414 -36.473 -37.806 1.00 55.44 242 ALA A CA 1
ATOM 1978 C C . ALA A 1 242 ? -82.500 -36.535 -36.710 1.00 55.44 242 ALA A C 1
ATOM 1980 O O . ALA A 1 242 ? -83.148 -37.573 -36.536 1.00 55.44 242 ALA A O 1
ATOM 1981 N N . ALA A 1 243 ? -82.795 -35.406 -36.053 1.00 54.72 243 ALA A N 1
ATOM 1982 C CA . ALA A 1 243 ? -83.772 -35.328 -34.960 1.00 54.72 243 ALA A CA 1
ATOM 1983 C C . ALA A 1 243 ? -85.243 -35.514 -35.400 1.00 54.72 243 ALA A C 1
ATOM 1985 O O . ALA A 1 243 ? -86.096 -35.889 -34.592 1.00 54.72 243 ALA A O 1
ATOM 1986 N N . LYS A 1 244 ? -85.569 -35.304 -36.684 1.00 54.88 244 LYS A N 1
ATOM 1987 C CA . LYS A 1 244 ? -86.920 -35.569 -37.222 1.00 54.88 244 LYS A CA 1
ATOM 1988 C C . LYS A 1 244 ? -87.186 -37.050 -37.505 1.00 54.88 244 LYS A C 1
ATOM 1990 O O . LYS A 1 244 ? -88.349 -37.440 -37.593 1.00 54.88 244 LYS A O 1
ATOM 1995 N N . THR A 1 245 ? -86.147 -37.876 -37.612 1.00 54.47 245 THR A N 1
ATOM 1996 C CA . THR A 1 245 ? -86.271 -39.309 -37.933 1.00 54.47 245 THR A CA 1
ATOM 1997 C C . THR A 1 245 ? -86.514 -40.191 -36.705 1.00 54.47 245 THR A C 1
ATOM 1999 O O . THR A 1 245 ? -87.197 -41.206 -36.823 1.00 54.47 245 THR A O 1
ATOM 2002 N N . GLU A 1 246 ? -86.055 -39.796 -35.513 1.00 54.91 246 GLU A N 1
ATOM 2003 C CA . GLU A 1 246 ? -86.255 -40.582 -34.279 1.00 54.91 246 GLU A CA 1
ATOM 2004 C C . GLU A 1 246 ? -87.598 -40.312 -33.578 1.00 54.91 246 GLU A C 1
ATOM 2006 O O . GLU A 1 246 ? -88.128 -41.190 -32.897 1.00 54.91 246 GLU A O 1
ATOM 2011 N N . ALA A 1 247 ? -88.234 -39.159 -33.816 1.00 55.00 247 ALA A N 1
ATOM 2012 C CA . ALA A 1 247 ? -89.563 -38.860 -33.270 1.00 55.00 247 ALA A CA 1
ATOM 2013 C C . ALA A 1 247 ? -90.712 -39.636 -33.958 1.00 55.00 247 ALA A C 1
ATOM 2015 O O . ALA A 1 247 ? -91.827 -39.668 -33.438 1.00 55.00 247 ALA A O 1
ATOM 2016 N N . ALA A 1 248 ? -90.459 -40.284 -35.103 1.00 55.50 248 ALA A N 1
ATOM 2017 C CA . ALA A 1 248 ? -91.461 -41.054 -35.849 1.00 55.50 248 ALA A CA 1
ATOM 2018 C C . ALA A 1 248 ? -91.474 -42.565 -35.525 1.00 55.50 248 ALA A C 1
ATOM 2020 O O . ALA A 1 248 ? -92.389 -43.260 -35.961 1.00 55.50 248 ALA A O 1
ATOM 2021 N N . ALA A 1 249 ? -90.502 -43.085 -34.760 1.00 58.38 249 ALA A N 1
ATOM 2022 C CA . ALA A 1 249 ? -90.320 -44.530 -34.551 1.00 58.38 249 ALA A CA 1
ATOM 2023 C C . ALA A 1 249 ? -90.678 -45.046 -33.137 1.00 58.38 249 ALA A C 1
ATOM 2025 O O . ALA A 1 249 ? -90.549 -46.238 -32.873 1.00 58.38 249 ALA A O 1
ATOM 2026 N N . GLY A 1 250 ? -91.147 -44.183 -32.228 1.00 53.41 250 GLY A N 1
ATOM 2027 C CA . GLY A 1 250 ? -91.426 -44.531 -30.823 1.00 53.41 250 GLY A CA 1
ATOM 2028 C C . GLY A 1 250 ? -92.903 -44.588 -30.417 1.00 53.41 250 GLY A C 1
ATOM 2029 O O . GLY A 1 250 ? -93.206 -44.465 -29.233 1.00 53.41 250 GLY A O 1
ATOM 2030 N N . GLY A 1 251 ? -93.831 -44.720 -31.369 1.00 46.00 251 GLY A N 1
ATOM 2031 C CA . GLY A 1 251 ? -95.264 -44.842 -31.100 1.00 46.00 251 GLY A CA 1
ATOM 2032 C C . GLY A 1 251 ? -95.843 -46.125 -31.691 1.00 46.00 251 GLY A C 1
ATOM 2033 O O . GLY A 1 251 ? -95.784 -46.304 -32.902 1.00 46.00 251 GLY A O 1
ATOM 2034 N N . VAL A 1 252 ? -96.495 -46.916 -30.830 1.00 43.47 252 VAL A N 1
ATOM 2035 C CA . VAL A 1 252 ? -97.345 -48.101 -31.088 1.00 43.47 252 VAL A CA 1
ATOM 2036 C C . VAL A 1 252 ? -96.688 -49.469 -30.809 1.00 43.47 252 VAL A C 1
ATOM 2038 O O . VAL A 1 252 ? -95.979 -50.010 -31.647 1.00 43.47 252 VAL A O 1
ATOM 2041 N N . ASN A 1 253 ? -97.053 -49.985 -29.621 1.00 40.12 253 ASN A N 1
ATOM 2042 C CA . ASN A 1 253 ? -97.311 -51.373 -29.178 1.00 40.12 253 ASN A CA 1
ATOM 2043 C C . ASN A 1 253 ? -96.326 -52.504 -29.499 1.00 40.12 253 ASN A C 1
ATOM 2045 O O . ASN A 1 253 ? -96.314 -52.977 -30.654 1.00 40.12 253 ASN A O 1
#

Organism: NCBI:txid520762

Radius of gyration: 40.32 Å; Cα contacts (8 Å, |Δi|>4): 165; chains: 1; bounding box: 120×69×90 Å